Protein AF-A0A8H7XN33-F1 (afdb_monomer_lite)

Organism: Psilocybe cubensis (NCBI:txid181762)

Sequence (355 aa):
MPSESPHNQHESSIPEAKGVARLTVNIPSTYRGKNAGGETEPLWLTKEFKFYYLVALFAIPAMIWVPVSVSQPSHPNYPHYAPKLSAGWLYGRLVDNSDAQYRSFRDNIPILCKAAFGYLIIKNLAKQVLKTSINLIPLNSFLSLAMIIALHGSSSLKIILIMSINYLIAKKCRGSQLSPFLTWSFNGTVLFMNEIYRGYSFQSLSSSLSGLDSFSGIYPRWYVMFNLTMLRLVSFNMDYYWSFRQSRTDFKGPPEKQRVVVSHSDYDYSLLNYIAYVLYPPLYIAGPIMTFNDFVSQFILHFMYVVAIKDRKAWGGDSPAELAMISFWNLIIVWLKVRPRSFGKSRLKLKQFPA

InterPro domains:
  IPR004299 Membrane bound O-acyl transferase, MBOAT [PF03062] (215-299)
  IPR051085 Membrane-bound O-acyltransferase [PTHR13285] (45-299)

Radius of gyration: 27.61 Å; chains: 1; bounding box: 73×81×81 Å

Foldseek 3Di:
DDDDDDDPDPPDDDDDDDDPVVVDPPDVVPPPDPPPPDDDDDCCPPPVNVVVVVVCVPVVVCVVVVVVVCCDPPHPCNVVCVVQWDQDPPPRDTDRCNQPLCVLCVVCVVVLVVLVVVLVVVLVVCCVVVVDLDPCLLVLLVSLLVVLCQAFPLCSVVVVVLLVVLLCLLVVQQLPPCSLVCLCVSLVVLLVVCVVVLDDALCVVPVVRNVSNVTGHNHNSLSSLCVLLSLQSSLLSVLRNCQVVDDLPSDDDALLVSQQNDHDDVVCSDPSLSSSRSSVSVQRRPHDRGHSSNVVLCSLVVSLCLVVCVVVVVCPPPDPVRVVVSVVSVVVNCVSRPSDPDPPPPPPPDDDDDD

Secondary structure (DSSP, 8-state):
---------------PPPGGGGSS---GGG---TT--SPPPPGGGSHHHHHHHHHHHHHHHHHHHHHHHHTSTTSTTHHHHGGGEEE-SSTT-EEE---HHHHHHHHTHHHHHHHHHHHHHHHHHHHHHH-S---HHHHHHHHHHHHHHHHHGGGHHHHHHHHHHHHHHHHHHTT-THHHHHHHHHHHHHHHHHHHHTS--HHHH-GGGGGGGG---S---HHHHHHHHHHHHHHHHHHHHHHTT--TT---S-HHHHHHHS---TTTS-HHHHHHHHT-HHHHTTPPP--HHHHHHHHHHHH-THHHHHHTT--TT--HHHHHHHHHHHHHHHHHHHTTS----------PPP-

pLDDT: mean 76.77, std 19.29, range [30.5, 98.38]

Structure (mmCIF, N/CA/C/O backbone):
data_AF-A0A8H7XN33-F1
#
_entry.id   AF-A0A8H7XN33-F1
#
loop_
_atom_site.group_PDB
_atom_site.id
_atom_site.type_symbol
_atom_site.label_atom_id
_atom_site.label_alt_id
_atom_site.label_comp_id
_atom_site.label_asym_id
_atom_site.label_entity_id
_atom_site.label_seq_id
_atom_site.pdbx_PDB_ins_code
_atom_site.Cartn_x
_atom_site.Cartn_y
_atom_site.Cartn_z
_atom_site.occupancy
_atom_site.B_iso_or_equiv
_atom_site.auth_seq_id
_atom_site.auth_comp_id
_atom_site.auth_asym_id
_atom_site.auth_atom_id
_atom_site.pdbx_PDB_model_num
ATOM 1 N N . MET A 1 1 ? -46.773 -50.555 26.250 1.00 31.28 1 MET A N 1
ATOM 2 C CA . MET A 1 1 ? -45.885 -50.923 25.125 1.00 31.28 1 MET A CA 1
ATOM 3 C C . MET A 1 1 ? -46.754 -51.255 23.927 1.00 31.28 1 MET A C 1
ATOM 5 O O . MET A 1 1 ? -47.720 -51.974 24.151 1.00 31.28 1 MET A O 1
ATOM 9 N N . PRO A 1 2 ? -46.385 -50.888 22.691 1.00 42.81 2 PRO A N 1
ATOM 10 C CA . PRO A 1 2 ? -45.662 -49.707 22.182 1.00 42.81 2 PRO A CA 1
ATOM 11 C C . PRO A 1 2 ? -46.602 -48.949 21.182 1.00 42.81 2 PRO A C 1
ATOM 13 O O . PRO A 1 2 ? -47.764 -49.314 21.086 1.00 42.81 2 PRO A O 1
ATOM 16 N N . SER A 1 3 ? -46.307 -47.883 20.435 1.00 30.50 3 SER A N 1
ATOM 17 C CA . SER A 1 3 ? -45.089 -47.187 20.005 1.00 30.50 3 SER A CA 1
ATOM 18 C C . SER A 1 3 ? -45.467 -45.776 19.519 1.00 30.50 3 SER A C 1
ATOM 20 O O . SER A 1 3 ? -46.449 -45.606 18.798 1.00 30.50 3 SER A O 1
ATOM 22 N N . GLU A 1 4 ? -44.646 -44.790 19.867 1.00 34.97 4 GLU A N 1
ATOM 23 C CA . GLU A 1 4 ? -44.588 -43.456 19.259 1.00 34.97 4 GLU A CA 1
ATOM 24 C C . GLU A 1 4 ? -44.238 -43.520 17.756 1.00 34.97 4 GLU A C 1
ATOM 26 O O . GLU A 1 4 ? -43.444 -44.367 17.357 1.00 34.97 4 GLU A O 1
ATOM 31 N N . SER A 1 5 ? -44.714 -42.561 16.948 1.00 33.56 5 SER A N 1
ATOM 32 C CA . SER A 1 5 ? -43.812 -41.710 16.144 1.00 33.56 5 SER A CA 1
ATOM 33 C C . SER A 1 5 ? -44.536 -40.458 15.603 1.00 33.56 5 SER A C 1
ATOM 35 O O . SER A 1 5 ? -45.618 -40.578 15.026 1.00 33.56 5 SER A O 1
ATOM 37 N N . PRO A 1 6 ? -43.949 -39.257 15.758 1.00 43.34 6 PRO A N 1
ATOM 38 C CA . PRO A 1 6 ? -44.352 -38.046 15.053 1.00 43.34 6 PRO A CA 1
ATOM 39 C C . PRO A 1 6 ? -43.206 -37.542 14.160 1.00 43.34 6 PRO A C 1
ATOM 41 O O . PRO A 1 6 ? -42.207 -37.048 14.671 1.00 43.34 6 PRO A O 1
ATOM 44 N N . HIS A 1 7 ? -43.339 -37.595 12.833 1.00 32.19 7 HIS A N 1
ATOM 45 C CA . HIS A 1 7 ? -42.421 -36.881 11.934 1.00 32.19 7 HIS A CA 1
ATOM 46 C C . HIS A 1 7 ? -43.095 -36.501 10.609 1.00 32.19 7 HIS A C 1
ATOM 48 O O . HIS A 1 7 ? -42.955 -37.196 9.614 1.00 32.19 7 HIS A O 1
ATOM 54 N N . ASN A 1 8 ? -43.754 -35.339 10.577 1.00 34.22 8 ASN A N 1
ATOM 55 C CA . ASN A 1 8 ? -43.856 -34.554 9.345 1.00 34.22 8 ASN A CA 1
ATOM 56 C C . ASN A 1 8 ? -42.782 -33.467 9.411 1.00 34.22 8 ASN A C 1
ATOM 58 O O . ASN A 1 8 ? -42.938 -32.441 10.076 1.00 34.22 8 ASN A O 1
ATOM 62 N N . GLN A 1 9 ? -41.641 -33.748 8.785 1.00 32.78 9 GLN A N 1
ATOM 63 C CA . GLN A 1 9 ? -40.590 -32.767 8.554 1.00 32.78 9 GLN A CA 1
ATOM 64 C C . GLN A 1 9 ? -41.080 -31.796 7.474 1.00 32.78 9 GLN A C 1
ATOM 66 O O . GLN A 1 9 ? -41.393 -32.204 6.361 1.00 32.78 9 GLN A O 1
ATOM 71 N N . HIS A 1 10 ? -41.150 -30.505 7.804 1.00 34.22 10 HIS A N 1
ATOM 72 C CA . HIS A 1 10 ? -41.238 -29.448 6.803 1.00 34.22 10 HIS A CA 1
ATOM 73 C C . HIS A 1 10 ? -39.937 -29.458 5.995 1.00 34.22 10 HIS A C 1
ATOM 75 O O . HIS A 1 10 ? -38.894 -29.000 6.466 1.00 34.22 10 HIS A O 1
ATOM 81 N N . GLU A 1 11 ? -40.005 -30.007 4.789 1.00 34.34 11 GLU A N 1
ATOM 82 C CA . GLU A 1 11 ? -38.955 -29.930 3.784 1.00 34.34 11 GLU A CA 1
ATOM 83 C C . GLU A 1 11 ? -38.806 -28.455 3.376 1.00 34.34 11 GLU A C 1
ATOM 85 O O . GLU A 1 11 ? -39.662 -27.870 2.712 1.00 34.34 11 GLU A O 1
ATOM 90 N N . SER A 1 12 ? -37.768 -27.786 3.883 1.00 34.09 12 SER A N 1
ATOM 91 C CA . SER A 1 12 ? -37.503 -26.384 3.564 1.00 34.09 12 SER A CA 1
ATOM 92 C C . SER A 1 12 ? -36.923 -26.293 2.152 1.00 34.09 12 SER A C 1
ATOM 94 O O . SER A 1 12 ? -35.723 -26.499 1.960 1.00 34.09 12 SER A O 1
ATOM 96 N N . SER A 1 13 ? -37.773 -25.993 1.172 1.00 39.56 13 SER A N 1
ATOM 97 C CA . SER A 1 13 ? -37.375 -25.717 -0.209 1.00 39.56 13 SER A CA 1
ATOM 98 C C . SER A 1 13 ? -36.338 -24.589 -0.272 1.00 39.56 13 SER A C 1
ATOM 100 O O . SER A 1 13 ? -36.529 -23.522 0.319 1.00 39.56 13 SER A O 1
ATOM 102 N N . ILE A 1 14 ? -35.246 -24.825 -1.001 1.00 41.94 14 ILE A N 1
ATOM 103 C CA . ILE A 1 14 ? -34.187 -23.846 -1.275 1.00 41.94 14 ILE A CA 1
ATOM 104 C C . ILE A 1 14 ? -34.814 -22.632 -1.986 1.00 41.94 14 ILE A C 1
ATOM 106 O O . ILE A 1 14 ? -35.504 -22.823 -2.987 1.00 41.94 14 ILE A O 1
ATOM 110 N N . PRO A 1 15 ? -34.603 -21.388 -1.521 1.00 46.53 15 PRO A N 1
ATOM 111 C CA . PRO A 1 15 ? -35.085 -20.220 -2.246 1.00 46.53 15 PRO A CA 1
ATOM 112 C C . PRO A 1 15 ? -34.305 -20.066 -3.560 1.00 46.53 15 PRO A C 1
ATOM 114 O O . PRO A 1 15 ? -33.095 -19.838 -3.549 1.00 46.53 15 PRO A O 1
ATOM 117 N N . GLU A 1 16 ? -34.995 -20.192 -4.695 1.00 47.06 16 GLU A N 1
ATOM 118 C CA . GLU A 1 16 ? -34.415 -19.961 -6.020 1.00 47.06 16 GLU A CA 1
ATOM 119 C C . GLU A 1 16 ? -34.044 -18.482 -6.215 1.00 47.06 16 GLU A C 1
ATOM 121 O O . GLU A 1 16 ? -34.850 -17.573 -5.986 1.00 47.06 16 GLU A O 1
ATOM 126 N N . ALA A 1 17 ? -32.814 -18.229 -6.669 1.00 52.19 17 ALA A N 1
ATOM 127 C CA . ALA A 1 17 ? -32.353 -16.889 -7.010 1.00 52.19 17 ALA A CA 1
ATOM 128 C C . ALA A 1 17 ? -33.075 -16.365 -8.268 1.00 52.19 17 ALA A C 1
ATOM 130 O O . ALA A 1 17 ? -33.126 -17.039 -9.298 1.00 52.19 17 ALA A O 1
ATOM 131 N N . LYS A 1 18 ? -33.605 -15.136 -8.203 1.00 52.97 18 LYS A N 1
ATOM 132 C CA . LYS A 1 18 ? -34.290 -14.465 -9.324 1.00 52.97 18 LYS A CA 1
ATOM 133 C C . LYS A 1 18 ? -33.380 -13.435 -10.010 1.00 52.97 18 LYS A C 1
ATOM 135 O O . LYS A 1 18 ? -32.573 -12.776 -9.359 1.00 52.97 18 LYS A O 1
ATOM 140 N N . GLY A 1 19 ? -33.560 -13.244 -11.320 1.00 64.75 19 GLY A N 1
ATOM 141 C CA . GLY A 1 19 ? -32.913 -12.180 -12.105 1.00 64.75 19 GLY A CA 1
ATOM 142 C C . GLY A 1 19 ? -31.452 -12.454 -12.486 1.00 64.75 19 GLY A C 1
ATOM 143 O O . GLY A 1 19 ? -31.057 -13.602 -12.674 1.00 64.75 19 GLY A O 1
ATOM 144 N N . VAL A 1 20 ? -30.641 -11.393 -12.596 1.00 51.03 20 VAL A N 1
ATOM 145 C CA . VAL A 1 20 ? -29.214 -11.454 -12.998 1.00 51.03 20 VAL A CA 1
ATOM 146 C C . VAL A 1 20 ? -28.377 -12.313 -12.035 1.00 51.03 20 VAL A C 1
ATOM 148 O O . VAL A 1 20 ? -27.377 -12.897 -12.439 1.00 51.03 20 VAL A O 1
ATOM 151 N N . ALA A 1 21 ? -28.834 -12.494 -10.792 1.00 47.62 21 ALA A N 1
ATOM 152 C CA . ALA A 1 21 ? -28.239 -13.413 -9.818 1.00 47.62 21 ALA A CA 1
ATOM 153 C C . ALA A 1 21 ? -28.282 -14.897 -10.249 1.00 47.62 21 ALA A C 1
ATOM 155 O O . ALA A 1 21 ? -27.541 -15.711 -9.709 1.00 47.62 21 ALA A O 1
ATOM 156 N N . ARG A 1 22 ? -29.100 -15.266 -11.246 1.00 52.09 22 ARG A N 1
ATOM 157 C CA . ARG A 1 22 ? -29.074 -16.604 -11.864 1.00 52.09 22 ARG A CA 1
ATOM 158 C C . ARG A 1 22 ? -27.852 -16.817 -12.770 1.00 52.09 22 ARG A C 1
ATOM 160 O O . ARG A 1 22 ? -27.486 -17.957 -13.029 1.00 52.09 22 ARG A O 1
ATOM 167 N N . LEU A 1 23 ? -27.240 -15.735 -13.261 1.00 49.88 23 LEU A N 1
ATOM 168 C CA . LEU A 1 23 ? -26.076 -15.776 -14.158 1.00 49.88 23 LEU A CA 1
ATOM 169 C C . LEU A 1 23 ? -24.746 -15.856 -13.398 1.00 49.88 23 LEU A C 1
ATOM 171 O O . LEU A 1 23 ? -23.704 -16.098 -14.002 1.00 49.88 23 LEU A O 1
ATOM 175 N N . THR A 1 24 ? -24.764 -15.660 -12.079 1.00 52.12 24 THR A N 1
ATOM 176 C CA . THR A 1 24 ? -23.597 -15.905 -11.232 1.00 52.12 24 THR A CA 1
ATOM 177 C C . THR A 1 24 ? -23.499 -17.386 -10.885 1.00 52.12 24 THR A C 1
ATOM 179 O O . THR A 1 24 ? -24.517 -18.047 -10.688 1.00 52.12 24 THR A O 1
ATOM 182 N N . VAL A 1 25 ? -22.274 -17.910 -10.786 1.00 39.53 25 VAL A N 1
ATOM 183 C CA . VAL A 1 25 ? -22.011 -19.281 -10.326 1.00 39.53 25 VAL A CA 1
ATOM 184 C C . VAL A 1 25 ? -22.720 -19.490 -8.987 1.00 39.53 25 VAL A C 1
ATOM 186 O O . VAL A 1 25 ? -22.416 -18.801 -8.015 1.00 39.53 25 VAL A O 1
ATOM 189 N N . ASN A 1 26 ? -23.672 -20.425 -8.932 1.00 41.69 26 ASN A N 1
ATOM 190 C CA . ASN A 1 26 ? -24.273 -20.863 -7.676 1.00 41.69 26 ASN A CA 1
ATOM 191 C C . ASN A 1 26 ? -23.165 -21.484 -6.825 1.00 41.69 26 ASN A C 1
ATOM 193 O O . ASN A 1 26 ? -22.736 -22.601 -7.096 1.00 41.69 26 ASN A O 1
ATOM 197 N N . ILE A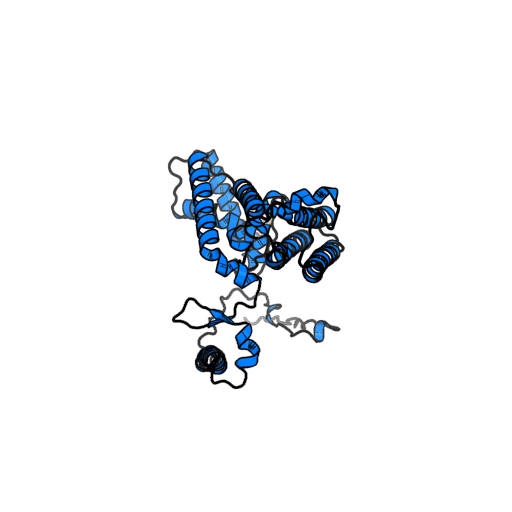 1 27 ? -22.678 -20.754 -5.823 1.00 43.25 27 ILE A N 1
ATOM 198 C CA . ILE A 1 27 ? -21.692 -21.265 -4.873 1.00 43.25 27 ILE A CA 1
ATOM 199 C C . ILE A 1 27 ? -22.479 -21.994 -3.773 1.00 43.25 27 ILE A C 1
ATOM 201 O O . ILE A 1 27 ? -23.109 -21.331 -2.947 1.00 43.25 27 ILE A O 1
ATOM 205 N N . PRO A 1 28 ? -22.457 -23.338 -3.690 1.00 38.38 28 PRO A N 1
ATOM 206 C CA . PRO A 1 28 ? -23.265 -24.081 -2.717 1.00 38.38 28 PRO A CA 1
ATOM 207 C C . PRO A 1 28 ? -22.806 -23.871 -1.263 1.00 38.38 28 PRO A C 1
ATOM 209 O O . PRO A 1 28 ? -23.440 -24.346 -0.324 1.00 38.38 28 PRO A O 1
ATOM 212 N N . SER A 1 29 ? -21.690 -23.168 -1.041 1.00 41.44 29 SER A N 1
ATOM 213 C CA . SER A 1 29 ? -21.061 -23.036 0.274 1.00 41.44 29 SER A CA 1
ATOM 214 C C . SER A 1 29 ? -21.808 -22.129 1.255 1.00 41.44 29 SER A C 1
ATOM 216 O O . SER A 1 29 ? -21.466 -22.121 2.437 1.00 41.44 29 SER A O 1
ATOM 218 N N . THR A 1 30 ? -22.793 -21.347 0.808 1.00 36.16 30 THR A N 1
ATOM 219 C CA . THR A 1 30 ? -23.496 -20.373 1.662 1.00 36.16 30 THR A CA 1
ATOM 220 C C . THR A 1 30 ? -24.630 -20.988 2.486 1.00 36.16 30 THR A C 1
ATOM 222 O O . THR A 1 30 ? -24.960 -20.452 3.542 1.00 36.16 30 THR A O 1
ATOM 225 N N . TYR A 1 31 ? -25.158 -22.153 2.097 1.00 40.06 31 TYR A N 1
ATOM 226 C CA . TYR A 1 31 ? -26.140 -22.908 2.885 1.00 40.06 31 TYR A CA 1
ATOM 227 C C . TYR A 1 31 ? -25.498 -24.120 3.565 1.00 40.06 31 TYR A C 1
ATOM 229 O O . TYR A 1 31 ? -25.833 -25.275 3.318 1.00 40.06 31 TYR A O 1
ATOM 237 N N . ARG A 1 32 ? -24.582 -23.863 4.504 1.00 42.34 32 ARG A N 1
ATOM 238 C CA . ARG A 1 32 ? -24.264 -24.870 5.523 1.00 42.34 32 ARG A CA 1
ATOM 239 C C . ARG A 1 32 ? -25.416 -24.915 6.521 1.00 42.34 32 ARG A C 1
ATOM 241 O O . ARG A 1 32 ? -25.526 -24.057 7.401 1.00 42.34 32 ARG A O 1
ATOM 248 N N . GLY A 1 33 ? -26.279 -25.918 6.358 1.00 37.44 33 GLY A N 1
ATOM 249 C CA . GLY A 1 33 ? -27.287 -26.299 7.343 1.00 37.44 33 GLY A CA 1
ATOM 250 C C . GLY A 1 33 ? -26.685 -26.428 8.747 1.00 37.44 33 GLY A C 1
ATOM 251 O O . GLY A 1 33 ? -25.473 -26.575 8.916 1.00 37.44 33 GLY A O 1
ATOM 252 N N . LYS A 1 34 ? -27.544 -26.351 9.768 1.00 42.06 34 LYS A N 1
ATOM 253 C CA . LYS A 1 34 ? -27.228 -26.250 11.210 1.00 42.06 34 LYS A CA 1
ATOM 254 C C . LYS A 1 34 ? -26.272 -27.315 11.803 1.00 42.06 34 LYS A C 1
ATOM 256 O O . LYS A 1 34 ? -25.958 -27.208 12.981 1.00 42.06 34 LYS A O 1
ATOM 261 N N . ASN A 1 35 ? -25.741 -28.252 11.015 1.00 38.66 35 ASN A N 1
ATOM 262 C CA . ASN A 1 35 ? -24.862 -29.344 11.451 1.00 38.66 35 ASN A CA 1
ATOM 263 C C . ASN A 1 35 ? -23.373 -29.169 11.082 1.00 38.66 35 ASN A C 1
ATOM 265 O O . ASN A 1 35 ? -22.596 -30.109 11.203 1.00 38.66 35 ASN A O 1
ATOM 269 N N . ALA A 1 36 ? -22.925 -27.984 10.655 1.00 43.94 36 ALA A N 1
ATOM 270 C CA . ALA A 1 36 ? -21.529 -27.747 10.256 1.00 43.94 36 ALA A CA 1
ATOM 271 C C . ALA A 1 36 ? -20.538 -27.572 11.433 1.00 43.94 36 ALA A C 1
ATOM 273 O O . ALA A 1 36 ? -19.759 -26.619 11.459 1.00 43.94 36 ALA A O 1
ATOM 274 N N . GLY A 1 37 ? -20.593 -28.474 12.414 1.00 40.19 37 GLY A N 1
ATOM 275 C CA . GLY A 1 37 ? -19.636 -28.568 13.522 1.00 40.19 37 GLY A CA 1
ATOM 276 C C . GLY A 1 37 ? -18.464 -29.524 13.270 1.00 40.19 37 GLY A C 1
ATOM 277 O O . GLY A 1 37 ? -17.638 -29.683 14.160 1.00 40.19 37 GLY A O 1
ATOM 278 N N . GLY A 1 38 ? -18.388 -30.162 12.098 1.00 45.88 38 GLY A N 1
ATOM 279 C CA . GLY A 1 38 ? -17.271 -31.029 11.717 1.00 45.88 38 GLY A CA 1
ATOM 280 C C . GLY A 1 38 ? -16.203 -30.266 10.937 1.00 45.88 38 GLY A C 1
ATOM 281 O O . GLY A 1 38 ? -16.518 -29.573 9.964 1.00 45.88 38 GLY A O 1
ATOM 282 N N . GLU A 1 39 ? -14.944 -30.391 11.355 1.00 51.03 39 GLU A N 1
ATOM 283 C CA . GLU A 1 39 ? -13.798 -30.094 10.494 1.00 51.03 39 GLU A CA 1
ATOM 284 C C . GLU A 1 39 ? -13.937 -30.944 9.225 1.00 51.03 39 GLU A C 1
ATOM 286 O O . GLU A 1 39 ? -14.120 -32.156 9.295 1.00 51.03 39 GLU A O 1
ATOM 291 N N . THR A 1 40 ? -13.955 -30.307 8.053 1.00 59.00 40 THR A N 1
ATOM 292 C CA . THR A 1 40 ? -14.004 -31.039 6.785 1.00 59.00 40 THR A CA 1
ATOM 293 C C . THR A 1 40 ? -12.715 -31.815 6.621 1.00 59.00 40 THR A C 1
ATOM 295 O O . THR A 1 40 ? -11.645 -31.205 6.668 1.00 59.00 40 THR A O 1
ATOM 298 N N . GLU A 1 41 ? -12.822 -33.124 6.396 1.00 69.38 41 GLU A N 1
ATOM 299 C CA . GLU A 1 41 ? -11.656 -33.940 6.092 1.00 69.38 41 GLU A CA 1
ATOM 300 C C . GLU A 1 41 ? -10.900 -33.357 4.890 1.00 69.38 41 GLU A C 1
ATOM 302 O O . GLU A 1 41 ? -11.515 -32.886 3.922 1.00 69.38 41 GLU A O 1
ATOM 307 N N . PRO A 1 42 ? -9.562 -33.331 4.951 1.00 69.06 42 PRO A N 1
ATOM 308 C CA . PRO A 1 42 ? -8.763 -32.793 3.872 1.00 69.06 42 PRO A CA 1
ATOM 309 C C . PRO A 1 42 ? -8.995 -33.567 2.568 1.00 69.06 42 PRO A C 1
ATOM 311 O O . PRO A 1 42 ? -8.822 -34.782 2.502 1.00 69.06 42 PRO A O 1
ATOM 314 N N . LEU A 1 43 ? -9.297 -32.843 1.488 1.00 81.31 43 LEU A N 1
ATOM 315 C CA . LEU A 1 43 ? -9.599 -33.436 0.180 1.00 81.31 43 LEU A CA 1
ATOM 316 C C . LEU A 1 43 ? -8.362 -33.971 -0.568 1.00 81.31 43 LEU A C 1
ATOM 318 O O . LEU A 1 43 ? -8.514 -34.497 -1.671 1.00 81.31 43 LEU A O 1
ATOM 322 N N . TRP A 1 44 ? -7.158 -33.878 0.016 1.00 83.88 44 TRP A N 1
ATOM 323 C CA . TRP A 1 44 ? -5.871 -34.218 -0.615 1.00 83.88 44 TRP A CA 1
ATOM 324 C C . TRP A 1 44 ? -5.825 -35.639 -1.202 1.00 83.88 44 TRP A C 1
ATOM 326 O O . TRP A 1 44 ? -5.122 -35.886 -2.179 1.00 83.88 44 TRP A O 1
ATOM 336 N N . LEU A 1 45 ? -6.571 -36.580 -0.612 1.00 86.19 45 LEU A N 1
ATOM 337 C CA . LEU A 1 45 ? -6.574 -37.994 -1.006 1.00 86.19 45 LEU A CA 1
ATOM 338 C C . LEU A 1 45 ? -7.703 -38.375 -1.972 1.00 86.19 45 LEU A C 1
ATOM 340 O O . LEU A 1 45 ? -7.742 -39.522 -2.434 1.00 86.19 45 LEU A O 1
ATOM 344 N N . THR A 1 46 ? -8.605 -37.448 -2.300 1.00 92.25 46 THR A N 1
ATOM 345 C CA . THR A 1 46 ? -9.694 -37.720 -3.245 1.00 92.25 46 THR A CA 1
ATOM 346 C C . THR A 1 46 ? -9.143 -37.967 -4.653 1.00 92.25 46 THR A C 1
ATOM 348 O O . THR A 1 46 ? -8.075 -37.473 -5.019 1.00 92.25 46 THR A O 1
ATOM 351 N N . LYS A 1 47 ? -9.862 -38.752 -5.468 1.00 92.62 47 LYS A N 1
ATOM 352 C CA . LYS A 1 47 ? -9.457 -39.030 -6.861 1.00 92.62 47 LYS A CA 1
ATOM 353 C C . LYS A 1 47 ? -9.347 -37.743 -7.685 1.00 92.62 47 LYS A C 1
ATOM 355 O O . LYS A 1 47 ? -8.422 -37.613 -8.478 1.00 92.62 47 LYS A O 1
ATOM 360 N N . GLU A 1 48 ? -10.250 -36.796 -7.441 1.00 90.81 48 GLU A N 1
ATOM 361 C CA . GLU A 1 48 ? -10.229 -35.462 -8.041 1.00 90.81 48 GLU A CA 1
ATOM 362 C C . GLU A 1 48 ? -8.933 -34.715 -7.695 1.00 90.81 48 GLU A C 1
ATOM 364 O O . GLU A 1 48 ? -8.219 -34.261 -8.585 1.00 90.81 48 GLU A O 1
ATOM 369 N N . PHE A 1 49 ? -8.554 -34.669 -6.415 1.00 87.69 49 PHE A N 1
ATOM 370 C CA . PHE A 1 49 ? -7.348 -33.951 -6.003 1.00 87.69 49 PHE A CA 1
ATOM 371 C C . PHE A 1 49 ? -6.055 -34.645 -6.465 1.00 87.69 49 PHE A C 1
ATOM 373 O O . PHE A 1 49 ? -5.093 -33.981 -6.846 1.00 87.69 49 PHE A O 1
ATOM 380 N N . LYS A 1 50 ? -6.043 -35.984 -6.528 1.00 91.38 50 LYS A N 1
ATOM 381 C CA . LYS A 1 50 ? -4.953 -36.751 -7.158 1.00 91.38 50 LYS A CA 1
ATOM 382 C C . LYS A 1 50 ? -4.805 -36.431 -8.646 1.00 91.38 50 LYS A C 1
ATOM 384 O O . LYS A 1 50 ? -3.679 -36.318 -9.125 1.00 91.38 50 LYS A O 1
ATOM 389 N N . PHE A 1 51 ? -5.912 -36.240 -9.364 1.00 93.31 51 PHE A N 1
ATOM 390 C CA . PHE A 1 51 ? -5.876 -35.766 -10.745 1.00 93.31 51 PHE A CA 1
ATOM 391 C C . PHE A 1 51 ? -5.301 -34.345 -10.835 1.00 93.31 51 PHE A C 1
ATOM 393 O O . PHE A 1 51 ? -4.440 -34.105 -11.676 1.00 93.31 51 PHE A O 1
ATOM 400 N N . TYR A 1 52 ? -5.664 -33.428 -9.930 1.00 89.75 52 TYR A N 1
ATOM 401 C CA . TYR A 1 52 ? -5.040 -32.098 -9.882 1.00 89.75 52 TYR A CA 1
ATOM 402 C C . TYR A 1 52 ? -3.537 -32.149 -9.607 1.00 89.75 52 TYR A C 1
ATOM 404 O O . TYR A 1 52 ? -2.795 -31.398 -10.233 1.00 89.75 52 TYR A O 1
ATOM 412 N N . TYR A 1 53 ? -3.062 -33.049 -8.742 1.00 90.00 53 TYR A N 1
ATOM 413 C CA . TYR A 1 53 ? -1.623 -33.258 -8.560 1.00 90.00 53 TYR A CA 1
ATOM 414 C C . TYR A 1 53 ? -0.942 -33.752 -9.833 1.00 90.00 53 TYR A C 1
ATOM 416 O O . TYR A 1 53 ? 0.139 -33.269 -10.158 1.00 90.00 53 TYR A O 1
ATOM 424 N N . LEU A 1 54 ? -1.571 -34.672 -10.568 1.00 93.88 54 LEU A N 1
ATOM 425 C CA . LEU A 1 54 ? -1.054 -35.141 -11.852 1.00 93.88 54 LEU A CA 1
ATOM 426 C C . LEU A 1 54 ? -0.991 -33.997 -12.871 1.00 93.88 54 LEU A C 1
ATOM 428 O O . LEU A 1 54 ? 0.034 -33.810 -13.517 1.00 93.88 54 LEU A O 1
ATOM 432 N N . VAL A 1 55 ? -2.050 -33.190 -12.976 1.00 93.69 55 VAL A N 1
ATOM 433 C CA . VAL A 1 55 ? -2.058 -31.996 -13.833 1.00 93.69 55 VAL A CA 1
ATOM 434 C C . VAL A 1 55 ? -0.951 -31.034 -13.410 1.00 93.69 55 VAL A C 1
ATOM 436 O O . VAL A 1 55 ? -0.174 -30.609 -14.256 1.00 93.69 55 VAL A O 1
ATOM 439 N N . ALA A 1 56 ? -0.823 -30.727 -12.118 1.00 88.44 56 ALA A N 1
ATOM 440 C CA . ALA A 1 56 ? 0.203 -29.829 -11.594 1.00 88.44 56 ALA A CA 1
ATOM 441 C C . ALA A 1 56 ? 1.628 -30.349 -11.849 1.00 88.44 56 ALA A C 1
ATOM 443 O O . ALA A 1 56 ? 2.507 -29.553 -12.177 1.00 88.44 56 ALA A O 1
ATOM 444 N N . LEU A 1 57 ? 1.847 -31.666 -11.761 1.00 93.19 57 LEU A N 1
ATOM 445 C CA . LEU A 1 57 ? 3.134 -32.312 -12.028 1.00 93.19 57 LEU A CA 1
ATOM 446 C C . LEU A 1 57 ? 3.643 -32.024 -13.444 1.00 93.19 57 LEU A C 1
ATOM 448 O O . LEU A 1 57 ? 4.845 -31.864 -13.620 1.00 93.19 57 LEU A O 1
ATOM 452 N N . PHE A 1 58 ? 2.756 -31.924 -14.436 1.00 93.62 58 PHE A N 1
ATOM 453 C CA . PHE A 1 58 ? 3.135 -31.581 -15.812 1.00 93.62 58 PHE A CA 1
ATOM 454 C C . PHE A 1 58 ? 3.010 -30.082 -16.101 1.00 93.62 58 PHE A C 1
ATOM 456 O O . PHE A 1 58 ? 3.875 -29.498 -16.755 1.00 93.62 58 PHE A O 1
ATOM 463 N N . ALA A 1 59 ? 1.961 -29.440 -15.585 1.00 87.19 59 ALA A N 1
ATOM 464 C CA . ALA A 1 59 ? 1.678 -28.033 -15.825 1.00 87.19 59 ALA A CA 1
ATOM 465 C C . ALA A 1 59 ? 2.736 -27.120 -15.199 1.00 87.19 59 ALA A C 1
ATOM 467 O O . ALA A 1 59 ? 3.178 -26.198 -15.870 1.00 87.19 59 ALA A O 1
ATOM 468 N N . ILE A 1 60 ? 3.190 -27.368 -13.964 1.00 86.06 60 ILE A N 1
ATOM 469 C CA . ILE A 1 60 ? 4.178 -26.500 -13.300 1.00 86.06 60 ILE A CA 1
ATOM 470 C C . ILE A 1 60 ? 5.524 -26.510 -14.047 1.00 86.06 60 ILE A C 1
ATOM 472 O O . ILE A 1 60 ? 6.012 -25.426 -14.377 1.00 86.06 60 ILE A O 1
ATOM 476 N N . PRO A 1 61 ? 6.121 -27.671 -14.396 1.00 92.06 61 PRO A N 1
ATOM 477 C CA . PRO A 1 61 ? 7.305 -27.687 -15.249 1.00 92.06 61 PRO A CA 1
ATOM 478 C C . PRO A 1 61 ? 7.068 -27.020 -16.602 1.00 92.06 61 PRO A C 1
ATOM 480 O O . PRO A 1 61 ? 7.919 -26.250 -17.036 1.00 92.06 61 PRO A O 1
ATOM 483 N N . ALA A 1 62 ? 5.913 -27.233 -17.245 1.00 85.56 62 ALA A N 1
ATOM 484 C CA . ALA A 1 62 ? 5.584 -26.579 -18.513 1.00 85.56 62 ALA A CA 1
ATOM 485 C C . ALA A 1 62 ? 5.457 -25.048 -18.378 1.00 85.56 62 ALA A C 1
ATOM 487 O O . ALA A 1 62 ? 5.962 -24.320 -19.230 1.00 85.56 62 ALA A O 1
ATOM 488 N N . MET A 1 63 ? 4.864 -24.546 -17.289 1.00 82.12 63 MET A N 1
ATOM 489 C CA . MET A 1 63 ? 4.746 -23.115 -16.975 1.00 82.12 63 MET A CA 1
ATOM 490 C C . MET A 1 63 ? 6.106 -22.440 -16.783 1.00 82.12 63 MET A C 1
ATOM 492 O O . MET A 1 63 ? 6.206 -21.231 -16.961 1.00 82.12 63 MET A O 1
ATOM 496 N N . ILE A 1 64 ? 7.151 -23.194 -16.437 1.00 85.00 64 ILE A N 1
ATOM 497 C CA . ILE A 1 64 ? 8.526 -22.689 -16.366 1.00 85.00 64 ILE A CA 1
ATOM 498 C C . ILE A 1 64 ? 9.221 -22.877 -17.717 1.00 85.00 64 ILE A C 1
ATOM 500 O O . ILE A 1 64 ? 9.804 -21.940 -18.263 1.00 85.00 64 ILE A O 1
ATOM 504 N N . TRP A 1 65 ? 9.153 -24.086 -18.270 1.00 89.56 65 TRP A N 1
ATOM 505 C CA . TRP A 1 65 ? 9.875 -24.476 -19.472 1.00 89.56 65 TRP A CA 1
ATOM 506 C C . TRP A 1 65 ? 9.419 -23.698 -20.704 1.00 89.56 65 TRP A C 1
ATOM 508 O O . TRP A 1 65 ? 10.268 -23.176 -21.419 1.00 89.56 65 TRP A O 1
ATOM 518 N N . VAL A 1 66 ? 8.111 -23.558 -20.941 1.00 88.12 66 VAL A N 1
ATOM 519 C CA . VAL A 1 66 ? 7.585 -22.874 -22.132 1.00 88.12 66 VAL A CA 1
ATOM 520 C C . VAL A 1 66 ? 8.029 -21.407 -22.175 1.00 88.12 66 VAL A C 1
ATOM 522 O O . VAL A 1 66 ? 8.669 -21.046 -23.164 1.00 88.12 66 VAL A O 1
ATOM 525 N N . PRO A 1 67 ? 7.822 -20.568 -21.135 1.00 87.00 67 PRO A N 1
ATOM 526 C CA . PRO A 1 67 ? 8.339 -19.199 -21.133 1.00 87.00 67 PRO A CA 1
ATOM 527 C C . PRO A 1 67 ? 9.857 -19.120 -21.313 1.00 87.00 67 PRO A C 1
ATOM 529 O O . PRO A 1 67 ? 10.344 -18.257 -22.042 1.00 87.00 67 PRO A O 1
ATOM 532 N N . VAL A 1 68 ? 10.626 -20.022 -20.690 1.00 86.31 68 VAL A N 1
ATOM 533 C CA . VAL A 1 68 ? 12.091 -20.050 -20.836 1.00 86.31 68 VAL A CA 1
ATOM 534 C C . VAL A 1 68 ? 12.505 -20.393 -22.266 1.00 86.31 68 VAL A C 1
ATOM 536 O O . VAL A 1 68 ? 13.438 -19.774 -22.777 1.00 86.31 68 VAL A O 1
ATOM 539 N N . SER A 1 69 ? 11.821 -21.343 -22.901 1.00 88.56 69 SER A N 1
ATOM 540 C CA . SER A 1 69 ? 12.086 -21.786 -24.271 1.00 88.56 69 SER A CA 1
ATOM 541 C C . SER A 1 69 ? 11.720 -20.718 -25.299 1.00 88.56 69 SER A C 1
ATOM 543 O O . SER A 1 69 ? 12.514 -20.446 -26.195 1.00 88.56 69 SER A O 1
ATOM 545 N N . VAL A 1 70 ? 10.566 -20.055 -25.151 1.00 89.19 70 VAL A N 1
ATOM 546 C CA . VAL A 1 70 ? 10.191 -18.960 -26.062 1.00 89.19 70 VAL A CA 1
ATOM 547 C C . VAL A 1 70 ? 11.051 -17.719 -25.854 1.00 89.19 70 VAL A C 1
ATOM 549 O O . VAL A 1 70 ? 11.242 -16.971 -26.797 1.00 89.19 70 VAL A O 1
ATOM 552 N N . SER A 1 71 ? 11.620 -17.520 -24.658 1.00 87.38 71 SER A N 1
ATOM 553 C CA . SER A 1 71 ? 12.508 -16.389 -24.343 1.00 87.38 71 SER A CA 1
ATOM 554 C C . SER A 1 71 ? 13.933 -16.528 -24.894 1.00 87.38 71 SER A C 1
ATOM 556 O O . SER A 1 71 ? 14.766 -15.671 -24.608 1.00 87.38 71 SER A O 1
ATOM 558 N N . GLN A 1 72 ? 14.246 -17.588 -25.642 1.00 89.12 72 GLN A N 1
ATOM 559 C CA . GLN A 1 72 ? 15.582 -17.785 -26.206 1.00 89.12 72 GLN A CA 1
ATOM 560 C C . GLN A 1 72 ? 15.829 -16.873 -27.417 1.00 89.12 72 GLN A C 1
ATOM 562 O O . GLN A 1 72 ? 14.912 -16.684 -28.216 1.00 89.12 72 GLN A O 1
ATOM 567 N N . PRO A 1 73 ? 17.066 -16.380 -27.627 1.00 90.38 73 PRO A N 1
ATOM 568 C CA . PRO A 1 73 ? 17.415 -15.583 -28.806 1.00 90.38 73 PRO A CA 1
ATOM 569 C C . PRO A 1 73 ? 17.143 -16.270 -30.151 1.00 90.38 73 PRO A C 1
ATOM 571 O O . PRO A 1 73 ? 16.957 -15.595 -31.157 1.00 90.38 73 PRO A O 1
ATOM 574 N N . SER A 1 74 ? 17.110 -17.605 -30.169 1.00 92.44 74 SER A N 1
ATOM 575 C CA . SER A 1 74 ? 16.787 -18.415 -31.347 1.00 92.44 74 SER A CA 1
ATOM 576 C C . SER A 1 74 ? 15.297 -18.434 -31.703 1.00 92.44 74 SER A C 1
ATOM 578 O O . SER A 1 74 ? 14.939 -18.897 -32.785 1.00 92.44 74 SER A O 1
ATOM 580 N N . HIS A 1 75 ? 14.413 -17.974 -30.813 1.00 93.19 75 HIS A N 1
ATOM 581 C CA . HIS A 1 75 ? 12.975 -18.015 -31.044 1.00 93.19 75 HIS A CA 1
ATOM 582 C C . HIS A 1 75 ? 12.548 -16.914 -32.038 1.00 93.19 75 HIS A C 1
ATOM 584 O O . HIS A 1 75 ? 12.945 -15.761 -31.857 1.00 93.19 75 HIS A O 1
ATOM 590 N N . PRO A 1 76 ? 11.679 -17.200 -33.032 1.00 94.62 76 PRO A N 1
ATOM 591 C CA . PRO A 1 76 ? 11.287 -16.224 -34.058 1.00 94.62 76 PRO A CA 1
ATOM 592 C C . PRO A 1 76 ? 10.729 -14.910 -33.501 1.00 94.62 76 PRO A C 1
ATOM 594 O O . PRO A 1 76 ? 10.967 -13.844 -34.058 1.00 94.62 76 PRO A O 1
ATOM 597 N N . ASN A 1 77 ? 10.025 -14.974 -32.365 1.00 93.00 77 ASN A N 1
ATOM 598 C CA . ASN A 1 77 ? 9.425 -13.792 -31.742 1.00 93.00 77 ASN A CA 1
ATOM 599 C C . ASN A 1 77 ? 10.396 -12.972 -30.875 1.00 93.00 77 ASN A C 1
ATOM 601 O O . ASN A 1 77 ? 10.027 -11.882 -30.438 1.00 93.00 77 ASN A O 1
ATOM 605 N N . TYR A 1 78 ? 11.610 -13.469 -30.609 1.00 91.69 78 TYR A N 1
ATOM 606 C CA . TYR A 1 78 ? 12.568 -12.821 -29.709 1.00 91.69 78 TYR A CA 1
ATOM 607 C C . TYR A 1 78 ? 12.888 -11.363 -30.072 1.00 91.69 78 TYR A C 1
ATOM 609 O O . TYR A 1 78 ? 12.827 -10.509 -29.179 1.00 91.69 78 TYR A O 1
ATOM 617 N N . PRO A 1 79 ? 13.132 -11.011 -31.351 1.00 94.00 79 PRO A N 1
ATOM 618 C CA . PRO A 1 79 ? 13.440 -9.635 -31.737 1.00 94.00 79 PRO A CA 1
ATOM 619 C C . PRO A 1 79 ? 12.349 -8.617 -31.371 1.00 94.00 79 PRO A C 1
ATOM 621 O O . PRO A 1 79 ? 12.658 -7.447 -31.161 1.00 94.00 79 PRO A O 1
ATOM 624 N N . HIS A 1 80 ? 11.085 -9.040 -31.244 1.00 92.31 80 HIS A N 1
ATOM 625 C CA . HIS A 1 80 ? 9.972 -8.131 -30.950 1.00 92.31 80 HIS A CA 1
ATOM 626 C C . HIS A 1 80 ? 9.956 -7.617 -29.507 1.00 92.31 80 HIS A C 1
ATOM 628 O O . HIS A 1 80 ? 9.473 -6.513 -29.257 1.00 92.31 80 HIS A O 1
ATOM 634 N N . TYR A 1 81 ? 10.470 -8.393 -28.550 1.00 89.38 81 TYR A N 1
ATOM 635 C CA . TYR A 1 81 ? 10.518 -7.991 -27.139 1.00 89.38 81 TYR A CA 1
ATOM 636 C C . TYR A 1 81 ? 11.939 -7.836 -26.597 1.00 89.38 81 TYR A C 1
ATOM 638 O O . TYR A 1 81 ? 12.094 -7.264 -25.520 1.00 89.38 81 TYR A O 1
ATOM 646 N N . ALA A 1 82 ? 12.971 -8.258 -27.336 1.00 91.00 82 ALA A N 1
ATOM 647 C CA . ALA A 1 82 ? 14.371 -8.066 -26.963 1.00 91.00 82 ALA A CA 1
ATOM 648 C C . ALA A 1 82 ? 14.712 -6.628 -26.509 1.00 91.00 82 ALA A C 1
ATOM 650 O O . ALA A 1 82 ? 15.395 -6.500 -25.494 1.00 91.00 82 ALA A O 1
ATOM 651 N N . PRO A 1 83 ? 14.192 -5.545 -27.134 1.00 91.88 83 PRO A N 1
ATOM 652 C CA . PRO A 1 83 ? 14.472 -4.175 -26.685 1.00 91.88 83 PRO A CA 1
ATOM 653 C C . PRO A 1 83 ? 13.925 -3.825 -25.292 1.00 91.88 83 PRO A C 1
ATOM 655 O O . PRO A 1 83 ? 14.353 -2.841 -24.695 1.00 91.88 83 PRO A O 1
ATOM 658 N N . LYS A 1 84 ? 12.957 -4.592 -24.772 1.00 88.12 84 LYS A N 1
ATOM 659 C CA . LYS A 1 84 ? 12.408 -4.410 -23.417 1.00 88.12 84 LYS A CA 1
ATOM 660 C C . LYS A 1 84 ? 13.211 -5.152 -22.346 1.00 88.12 84 LYS A C 1
ATOM 662 O O . LYS A 1 84 ? 12.968 -4.944 -21.156 1.00 88.12 84 LYS A O 1
ATOM 667 N N . LEU A 1 85 ? 14.136 -6.019 -22.755 1.00 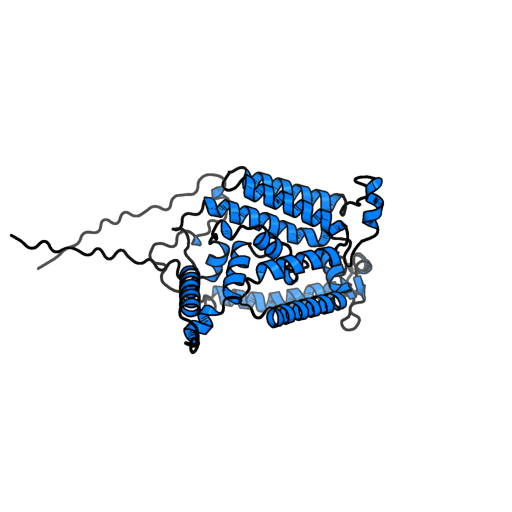89.19 85 LEU A N 1
ATOM 668 C CA . LEU A 1 85 ? 14.967 -6.790 -21.847 1.00 89.19 85 LEU A CA 1
ATOM 669 C C . LEU A 1 85 ? 16.192 -5.974 -21.427 1.00 89.19 85 LEU A C 1
ATOM 671 O O . LEU A 1 85 ? 16.793 -5.260 -22.226 1.00 89.19 85 LEU A O 1
ATOM 675 N N . SER A 1 86 ? 16.591 -6.108 -20.167 1.00 87.00 86 SER A N 1
ATOM 676 C CA . SER A 1 86 ? 17.805 -5.493 -19.629 1.00 87.00 86 SER A CA 1
ATOM 677 C C . SER A 1 86 ? 18.738 -6.544 -19.039 1.00 87.00 86 SER A C 1
ATOM 679 O O . SER A 1 86 ? 18.331 -7.677 -18.778 1.00 87.00 86 SER A O 1
ATOM 681 N N . ALA A 1 87 ? 19.994 -6.171 -18.790 1.00 87.81 87 ALA A N 1
ATOM 682 C CA . ALA A 1 87 ? 20.944 -7.051 -18.121 1.00 87.81 87 ALA A CA 1
ATOM 683 C C . ALA A 1 87 ? 20.397 -7.507 -16.754 1.00 87.81 87 ALA A C 1
ATOM 685 O O . ALA A 1 87 ? 19.939 -6.701 -15.938 1.00 87.81 87 ALA A O 1
ATOM 686 N N . GLY A 1 88 ? 20.387 -8.821 -16.533 1.00 82.25 88 GLY A N 1
ATOM 687 C CA . GLY A 1 88 ? 19.998 -9.431 -15.268 1.00 82.25 88 GLY A CA 1
ATOM 688 C C . GLY A 1 88 ? 21.191 -9.735 -14.375 1.00 82.25 88 GLY A C 1
ATOM 689 O O . GLY A 1 88 ? 22.343 -9.614 -14.773 1.00 82.25 88 GLY A O 1
ATOM 690 N N . TRP A 1 89 ? 20.898 -10.158 -13.147 1.00 76.19 89 TRP A N 1
ATOM 691 C CA . TRP A 1 89 ? 21.912 -10.544 -12.161 1.00 76.19 89 TRP A CA 1
ATOM 692 C C . TRP A 1 89 ? 22.225 -12.049 -12.179 1.00 76.19 89 TRP A C 1
ATOM 694 O O . TRP A 1 89 ? 23.196 -12.487 -11.571 1.00 76.19 89 TRP A O 1
ATOM 704 N N . LEU A 1 90 ? 21.407 -12.850 -12.868 1.00 76.06 90 LEU A N 1
ATOM 705 C CA . LEU A 1 90 ? 21.498 -14.306 -12.861 1.00 76.06 90 LEU A CA 1
ATOM 706 C C . LEU A 1 90 ? 22.236 -14.805 -14.110 1.00 76.06 90 LEU A C 1
ATOM 708 O O . LEU A 1 90 ? 21.643 -14.867 -15.184 1.00 76.06 90 LEU A O 1
ATOM 712 N N . TYR A 1 91 ? 23.516 -15.163 -13.966 1.00 83.75 91 TYR A N 1
ATOM 713 C CA . TYR A 1 91 ? 24.340 -15.834 -14.990 1.00 83.75 91 TYR A CA 1
ATOM 714 C C . TYR A 1 91 ? 24.251 -15.226 -16.406 1.00 83.75 91 TYR A C 1
ATOM 716 O O . TYR A 1 91 ? 24.140 -15.944 -17.395 1.00 83.75 91 TYR A O 1
ATOM 724 N N . GLY A 1 92 ? 24.245 -13.893 -16.515 1.00 80.19 92 GLY A N 1
ATOM 725 C CA . GLY A 1 92 ? 24.172 -13.190 -17.805 1.00 80.19 92 GLY A CA 1
ATOM 726 C C . GLY A 1 92 ? 22.806 -13.251 -18.504 1.00 80.19 92 GLY A C 1
ATOM 727 O O . GLY A 1 92 ? 22.655 -12.720 -19.603 1.00 80.19 92 GLY A O 1
ATOM 728 N N . ARG A 1 93 ? 21.789 -13.855 -17.878 1.00 82.75 93 ARG A N 1
ATOM 729 C CA . ARG A 1 93 ? 20.427 -13.906 -18.412 1.00 82.75 93 ARG A CA 1
ATOM 730 C C . ARG A 1 93 ? 19.797 -12.517 -18.389 1.00 82.75 93 ARG A C 1
ATOM 732 O O . ARG A 1 93 ? 19.782 -11.848 -17.354 1.00 82.75 93 ARG A O 1
ATOM 739 N N . LEU A 1 94 ? 19.224 -12.109 -19.519 1.00 87.25 94 LEU A N 1
ATOM 740 C CA . LEU A 1 94 ? 18.438 -10.884 -19.589 1.00 87.25 94 LEU A CA 1
ATOM 741 C C . LEU A 1 94 ? 17.122 -11.033 -18.818 1.00 87.25 94 LEU A C 1
ATOM 743 O O . LEU A 1 94 ? 16.552 -12.119 -18.702 1.00 87.25 94 LEU A O 1
ATOM 747 N N . VAL A 1 95 ? 16.641 -9.922 -18.284 1.00 85.44 95 VAL A N 1
ATOM 748 C CA . VAL A 1 95 ? 15.422 -9.842 -17.481 1.00 85.44 95 VAL A CA 1
ATOM 749 C C . VAL A 1 95 ? 14.434 -8.900 -18.144 1.00 85.44 95 VAL A C 1
ATOM 751 O O . VAL A 1 95 ? 14.828 -7.885 -18.715 1.00 85.44 95 VAL A O 1
ATOM 754 N N . ASP A 1 96 ? 13.147 -9.210 -18.028 1.00 84.69 96 ASP A N 1
ATOM 755 C CA . ASP A 1 96 ? 12.111 -8.235 -18.334 1.00 84.69 96 ASP A CA 1
ATOM 756 C C . ASP A 1 96 ? 12.101 -7.174 -17.230 1.00 84.69 96 ASP A C 1
ATOM 758 O O . ASP A 1 96 ? 11.905 -7.481 -16.052 1.00 84.69 96 ASP A O 1
ATOM 762 N N . ASN A 1 97 ? 12.371 -5.932 -17.618 1.00 80.75 97 ASN A N 1
ATOM 763 C CA . ASN A 1 97 ? 12.321 -4.783 -16.726 1.00 80.75 97 ASN A CA 1
ATOM 764 C C . ASN A 1 97 ? 11.273 -3.771 -17.199 1.00 80.75 97 ASN A C 1
ATOM 766 O O . ASN A 1 97 ? 11.347 -2.601 -16.850 1.00 80.75 97 ASN A O 1
ATOM 770 N N . SER A 1 98 ? 10.315 -4.175 -18.034 1.00 83.44 98 SER A N 1
ATOM 771 C CA . SER A 1 98 ? 9.339 -3.267 -18.638 1.00 83.44 98 SER A CA 1
ATOM 772 C C . SER A 1 98 ? 8.346 -2.679 -17.627 1.00 83.44 98 SER A C 1
ATOM 774 O O . SER A 1 98 ? 7.977 -1.512 -17.768 1.00 83.44 98 SER A O 1
ATOM 776 N N . ASP A 1 99 ? 8.011 -3.407 -16.562 1.00 83.12 99 ASP A N 1
ATOM 777 C CA . ASP A 1 99 ? 7.107 -2.948 -15.506 1.00 83.12 99 ASP A CA 1
ATOM 778 C C . ASP A 1 99 ? 7.736 -1.851 -14.626 1.00 83.12 99 ASP A C 1
ATOM 780 O O . ASP A 1 99 ? 8.815 -2.017 -14.054 1.00 83.12 99 ASP A O 1
ATOM 784 N N . ALA A 1 100 ? 7.064 -0.702 -14.504 1.00 80.19 100 ALA A N 1
ATOM 785 C CA . ALA A 1 100 ? 7.590 0.451 -13.774 1.00 80.19 100 ALA A CA 1
ATOM 786 C C . ALA A 1 100 ? 7.619 0.255 -12.247 1.00 80.19 100 ALA A C 1
ATOM 788 O O . ALA A 1 100 ? 8.495 0.827 -11.587 1.00 80.19 100 ALA A O 1
ATOM 789 N N . GLN A 1 101 ? 6.692 -0.525 -11.685 1.00 75.19 101 GLN A N 1
ATOM 790 C CA . GLN A 1 101 ? 6.612 -0.807 -10.254 1.00 75.19 101 GLN A CA 1
ATOM 791 C C . GLN A 1 101 ? 7.737 -1.758 -9.843 1.00 75.19 101 GLN A C 1
ATOM 793 O O . GLN A 1 101 ? 8.537 -1.421 -8.963 1.00 75.19 101 GLN A O 1
ATOM 798 N N . TYR A 1 102 ? 7.851 -2.900 -10.525 1.00 76.50 102 TYR A N 1
ATOM 799 C CA . TYR A 1 102 ? 8.891 -3.892 -10.254 1.00 76.50 102 TYR A CA 1
ATOM 800 C C . TYR A 1 102 ? 10.286 -3.351 -10.548 1.00 76.50 102 TYR A C 1
ATOM 802 O O . TYR A 1 102 ? 11.184 -3.562 -9.733 1.00 76.50 102 TYR A O 1
ATOM 810 N N . ARG A 1 103 ? 10.463 -2.593 -11.640 1.00 80.88 103 ARG A N 1
ATOM 811 C CA . ARG A 1 103 ? 11.726 -1.902 -11.941 1.00 80.88 103 ARG A CA 1
ATOM 812 C C . ARG A 1 103 ? 12.143 -0.984 -10.804 1.00 80.88 103 ARG A C 1
ATOM 814 O O . ARG A 1 103 ? 13.242 -1.107 -10.279 1.00 80.88 103 ARG A O 1
ATOM 821 N N . SER A 1 104 ? 11.234 -0.102 -10.380 1.00 76.56 104 SER A N 1
ATOM 822 C CA . SER A 1 104 ? 11.522 0.859 -9.312 1.00 76.56 104 SER A CA 1
ATOM 823 C C . SER A 1 104 ? 11.891 0.151 -8.009 1.00 76.56 104 SER A C 1
ATOM 825 O O . SER A 1 104 ? 12.873 0.534 -7.383 1.00 76.56 104 SER A O 1
ATOM 827 N N . PHE A 1 105 ? 11.153 -0.891 -7.616 1.00 76.81 105 PHE A N 1
ATOM 828 C CA . PHE A 1 105 ? 11.479 -1.689 -6.431 1.00 76.81 105 PHE A CA 1
ATOM 829 C C . PHE A 1 105 ? 12.854 -2.361 -6.553 1.00 76.81 105 PHE A C 1
ATOM 831 O O . PHE A 1 105 ? 13.694 -2.212 -5.665 1.00 76.81 105 PHE A O 1
ATOM 838 N N . ARG A 1 106 ? 13.091 -3.073 -7.660 1.00 79.62 106 ARG A N 1
ATOM 839 C CA . ARG A 1 106 ? 14.294 -3.878 -7.889 1.00 79.62 106 ARG A CA 1
ATOM 840 C C . ARG A 1 106 ? 15.564 -3.038 -7.919 1.00 79.62 106 ARG A C 1
ATOM 842 O O . ARG A 1 106 ? 16.527 -3.381 -7.235 1.00 79.62 106 ARG A O 1
ATOM 849 N N . ASP A 1 107 ? 15.554 -1.947 -8.678 1.00 79.44 107 ASP A N 1
ATOM 850 C CA . ASP A 1 107 ? 16.730 -1.090 -8.875 1.00 79.44 107 ASP A CA 1
ATOM 851 C C . ASP A 1 107 ? 17.178 -0.420 -7.563 1.00 79.44 107 ASP A C 1
ATOM 853 O O . ASP A 1 107 ? 18.324 -0.004 -7.416 1.00 79.44 107 ASP A O 1
ATOM 857 N N . ASN A 1 108 ? 16.288 -0.371 -6.571 1.00 80.81 108 ASN A N 1
ATOM 858 C CA . ASN A 1 108 ? 16.502 0.294 -5.295 1.00 80.81 108 ASN A CA 1
ATOM 859 C C . ASN A 1 108 ? 16.498 -0.667 -4.093 1.00 80.81 108 ASN A C 1
ATOM 861 O O . ASN A 1 108 ? 16.491 -0.200 -2.949 1.00 80.81 108 ASN A O 1
ATOM 865 N N . ILE A 1 109 ? 16.548 -1.990 -4.314 1.00 81.56 109 ILE A N 1
ATOM 866 C CA . ILE A 1 109 ? 16.615 -3.000 -3.239 1.00 81.56 109 ILE A CA 1
ATOM 867 C C . ILE A 1 109 ? 17.657 -2.636 -2.164 1.00 81.56 109 ILE A C 1
ATOM 869 O O . ILE A 1 109 ? 17.300 -2.656 -0.986 1.00 81.56 109 ILE A O 1
ATOM 873 N N . PRO A 1 110 ? 18.906 -2.232 -2.492 1.00 85.25 110 PRO A N 1
ATOM 874 C CA . PRO A 1 110 ? 19.893 -1.896 -1.465 1.00 85.25 110 PRO A CA 1
ATOM 875 C C . PRO A 1 110 ? 19.469 -0.731 -0.560 1.00 85.25 110 PRO A C 1
ATOM 877 O O . PRO A 1 110 ? 19.689 -0.774 0.651 1.00 85.25 110 PRO A O 1
ATOM 880 N N . ILE A 1 111 ? 18.849 0.307 -1.129 1.00 85.12 111 ILE A N 1
ATOM 881 C CA . ILE A 1 111 ? 18.372 1.479 -0.381 1.00 85.12 111 ILE A CA 1
ATOM 882 C C . ILE A 1 111 ? 17.164 1.093 0.475 1.00 85.12 111 ILE A C 1
ATOM 884 O O . ILE A 1 111 ? 17.109 1.455 1.650 1.00 85.12 111 ILE A O 1
ATOM 888 N N . LEU A 1 112 ? 16.235 0.304 -0.072 1.00 78.56 112 LEU A N 1
ATOM 889 C CA . LEU A 1 112 ? 15.080 -0.203 0.669 1.00 78.56 112 LEU A CA 1
ATOM 890 C C . LEU A 1 112 ? 15.490 -1.099 1.839 1.00 78.56 112 LEU A C 1
ATOM 892 O O . LEU A 1 112 ? 14.939 -0.953 2.927 1.00 78.56 112 LEU A O 1
ATOM 896 N N . CYS A 1 113 ? 16.485 -1.971 1.660 1.00 82.25 113 CYS A N 1
ATOM 897 C CA . CYS A 1 113 ? 17.025 -2.798 2.739 1.00 82.25 113 CYS A CA 1
ATOM 898 C C . CYS A 1 113 ? 17.631 -1.939 3.856 1.00 82.25 113 CYS A C 1
ATOM 900 O O . CYS A 1 113 ? 17.347 -2.176 5.030 1.00 82.25 113 CYS A O 1
ATOM 902 N N . LYS A 1 114 ? 18.410 -0.904 3.509 1.00 85.06 114 LYS A N 1
ATOM 903 C CA . LYS A 1 114 ? 18.955 0.052 4.490 1.00 85.06 114 LYS A CA 1
ATOM 904 C C . LYS A 1 114 ? 17.844 0.802 5.225 1.00 85.06 114 LYS A C 1
ATOM 906 O O . LYS A 1 114 ? 17.903 0.928 6.446 1.00 85.06 114 LYS A O 1
ATOM 911 N N . ALA A 1 115 ? 16.817 1.257 4.509 1.00 83.06 115 ALA A N 1
ATOM 912 C CA . ALA A 1 115 ? 15.671 1.946 5.096 1.00 83.06 115 ALA A CA 1
ATOM 913 C C . ALA A 1 115 ? 14.866 1.029 6.031 1.00 83.06 115 ALA A C 1
ATOM 915 O O . ALA A 1 115 ? 14.525 1.434 7.140 1.00 83.06 115 ALA A O 1
ATOM 916 N N . ALA A 1 116 ? 14.613 -0.220 5.629 1.00 82.06 116 ALA A N 1
ATOM 917 C CA . ALA A 1 116 ? 13.941 -1.218 6.457 1.00 82.06 116 ALA A CA 1
ATOM 918 C C . ALA A 1 116 ? 14.749 -1.535 7.724 1.00 82.06 116 ALA A C 1
ATOM 920 O O . ALA A 1 116 ? 14.192 -1.572 8.821 1.00 82.06 116 ALA A O 1
ATOM 921 N N . PHE A 1 117 ? 16.067 -1.698 7.595 1.00 85.62 117 PHE A N 1
ATOM 922 C CA . PHE A 1 117 ? 16.959 -1.913 8.732 1.00 85.62 117 PHE A CA 1
ATOM 923 C C . PHE A 1 117 ? 16.963 -0.711 9.689 1.00 85.62 117 PHE A C 1
ATOM 925 O O . PHE A 1 117 ? 16.776 -0.884 10.892 1.00 85.62 117 PHE A O 1
ATOM 932 N N . GLY A 1 118 ? 17.071 0.512 9.160 1.00 85.75 118 GLY A N 1
ATOM 933 C CA . GLY A 1 118 ? 16.970 1.746 9.942 1.00 85.75 118 GLY A CA 1
ATOM 934 C C . GLY A 1 118 ? 15.622 1.886 10.654 1.00 85.75 118 GLY A C 1
ATOM 935 O O . GLY A 1 118 ? 15.584 2.183 11.846 1.00 85.75 118 GLY A O 1
ATOM 936 N N . TYR A 1 119 ? 14.517 1.584 9.968 1.00 83.38 119 TYR A N 1
ATOM 937 C CA . TYR A 1 119 ? 13.177 1.554 10.558 1.00 83.38 119 TYR A CA 1
ATOM 938 C C . TYR A 1 119 ? 13.100 0.582 11.745 1.00 83.38 119 TYR A C 1
ATOM 940 O O . TYR A 1 119 ? 12.570 0.939 12.799 1.00 83.38 119 TYR A O 1
ATOM 948 N N . LEU A 1 120 ? 13.651 -0.630 11.608 1.00 84.88 120 LEU A N 1
ATOM 949 C CA . LEU A 1 120 ? 13.674 -1.622 12.686 1.00 84.88 120 LEU A CA 1
ATOM 950 C C . LEU A 1 120 ? 14.540 -1.172 13.866 1.00 84.88 120 LEU A C 1
ATOM 952 O O . LEU A 1 120 ? 14.111 -1.327 15.010 1.00 84.88 120 LEU A O 1
ATOM 956 N N . ILE A 1 121 ? 15.709 -0.578 13.609 1.00 88.00 121 ILE A N 1
ATOM 957 C CA . ILE A 1 121 ? 16.574 -0.012 14.654 1.00 88.00 121 ILE A CA 1
ATOM 958 C C . ILE A 1 121 ? 15.832 1.078 15.421 1.00 88.00 121 ILE A C 1
ATOM 960 O O . ILE A 1 121 ? 15.705 0.973 16.638 1.00 88.00 121 ILE A O 1
ATOM 964 N N . ILE A 1 122 ? 15.295 2.085 14.727 1.00 85.62 122 ILE A N 1
ATOM 965 C CA . ILE A 1 122 ? 14.588 3.206 15.359 1.00 85.62 122 ILE A CA 1
ATOM 966 C C . ILE A 1 122 ? 13.415 2.684 16.186 1.00 85.62 122 ILE A C 1
ATOM 968 O O . ILE A 1 122 ? 13.236 3.083 17.333 1.00 85.62 122 ILE A O 1
ATOM 972 N N . LYS A 1 123 ? 12.641 1.745 15.638 1.00 82.25 123 LYS A N 1
ATOM 973 C CA . LYS A 1 123 ? 11.508 1.139 16.338 1.00 82.25 123 LYS A CA 1
ATOM 974 C C . LYS A 1 123 ? 11.936 0.377 17.594 1.00 82.25 123 LYS A C 1
ATOM 976 O O . LYS A 1 123 ? 11.266 0.486 18.619 1.00 82.25 123 LYS A O 1
ATOM 981 N N . ASN A 1 124 ? 13.016 -0.397 17.528 1.00 83.62 124 ASN A N 1
ATOM 982 C CA . ASN A 1 124 ? 13.505 -1.176 18.665 1.00 83.62 124 ASN A CA 1
ATOM 983 C C . ASN A 1 124 ? 14.147 -0.286 19.736 1.00 83.62 124 ASN A C 1
ATOM 985 O O . ASN A 1 124 ? 13.870 -0.480 20.917 1.00 83.62 124 ASN A O 1
ATOM 989 N N . LEU A 1 125 ? 14.918 0.729 19.341 1.00 86.06 125 LEU A N 1
ATOM 990 C CA . LEU A 1 125 ? 15.468 1.728 20.260 1.00 86.06 125 LEU A CA 1
ATOM 991 C C . LEU A 1 125 ? 14.357 2.541 20.924 1.00 86.06 125 LEU A C 1
ATOM 993 O O . LEU A 1 125 ? 14.365 2.693 22.139 1.00 86.06 125 LEU A O 1
ATOM 997 N N . ALA A 1 126 ? 13.354 2.993 20.167 1.00 82.44 126 ALA A N 1
ATOM 998 C CA . ALA A 1 126 ? 12.202 3.696 20.724 1.00 82.44 126 ALA A CA 1
ATOM 999 C C . ALA A 1 126 ? 11.472 2.838 21.768 1.00 82.44 126 ALA A C 1
ATOM 1001 O O . ALA A 1 126 ? 11.136 3.336 22.837 1.00 82.44 126 ALA A O 1
ATOM 1002 N N . LYS A 1 127 ? 11.290 1.534 21.513 1.00 76.88 127 LYS A N 1
ATOM 1003 C CA . LYS A 1 127 ? 10.732 0.604 22.509 1.00 76.88 127 LYS A CA 1
ATOM 1004 C C . LYS A 1 127 ? 11.589 0.512 23.775 1.00 76.88 127 LYS A C 1
ATOM 1006 O O . LYS A 1 127 ? 11.039 0.511 24.871 1.00 76.88 127 LYS A O 1
ATOM 1011 N N . GLN A 1 128 ? 12.911 0.427 23.629 1.00 79.88 128 GLN A N 1
ATOM 1012 C CA . GLN A 1 128 ? 13.836 0.332 24.762 1.00 79.88 128 GLN A CA 1
ATOM 1013 C C . GLN A 1 128 ? 13.879 1.624 25.589 1.00 79.88 128 GLN A C 1
ATOM 1015 O O . GLN A 1 128 ? 13.803 1.564 26.812 1.00 79.88 128 GLN A O 1
ATOM 1020 N N . VAL A 1 129 ? 13.969 2.783 24.930 1.00 79.75 129 VAL A N 1
ATOM 1021 C CA . VAL A 1 129 ? 14.059 4.103 25.575 1.00 79.75 129 VAL A CA 1
ATOM 1022 C C . VAL A 1 129 ? 12.755 4.462 26.268 1.00 79.75 129 VAL A C 1
ATOM 1024 O O . VAL A 1 129 ? 12.769 4.914 27.410 1.00 79.75 129 VAL A O 1
ATOM 1027 N N . LEU A 1 130 ? 11.624 4.234 25.601 1.00 73.31 130 LEU A N 1
ATOM 1028 C CA . LEU A 1 130 ? 10.329 4.603 26.153 1.00 73.31 130 LEU A CA 1
ATOM 1029 C C . LEU A 1 130 ? 9.898 3.662 27.294 1.00 73.31 130 LEU A C 1
ATOM 1031 O O . LEU A 1 130 ? 8.989 4.024 28.035 1.00 73.31 130 LEU A O 1
ATOM 1035 N N . LYS A 1 131 ? 10.544 2.491 27.474 1.00 63.12 131 LYS A N 1
ATOM 1036 C CA . LYS A 1 131 ? 10.290 1.493 28.545 1.00 63.12 131 LYS A CA 1
ATOM 1037 C C . LYS A 1 131 ? 8.806 1.187 28.796 1.00 63.12 131 LYS A C 1
ATOM 1039 O O . LYS A 1 131 ? 8.418 0.808 29.895 1.00 63.12 131 LYS A O 1
ATOM 1044 N N . THR A 1 132 ? 7.955 1.370 27.797 1.00 52.47 132 THR A N 1
ATOM 1045 C CA . THR A 1 132 ? 6.504 1.350 27.976 1.00 52.47 132 THR A CA 1
ATOM 1046 C C . THR A 1 132 ? 5.865 0.333 27.052 1.00 52.47 132 THR A C 1
ATOM 1048 O O . THR A 1 132 ? 6.279 0.126 25.909 1.00 52.47 132 THR A O 1
ATOM 1051 N N . SER A 1 133 ? 4.783 -0.257 27.548 1.00 54.38 133 SER A N 1
ATOM 1052 C CA . SER A 1 133 ? 3.766 -1.012 26.815 1.00 54.38 133 SER A CA 1
ATOM 1053 C C . SER A 1 133 ? 2.957 -0.106 25.867 1.00 54.38 133 SER A C 1
ATOM 1055 O O . SER A 1 133 ? 1.733 -0.195 25.797 1.00 54.38 133 SER A O 1
ATOM 1057 N N . ILE A 1 134 ? 3.613 0.821 25.157 1.00 55.44 134 ILE A N 1
ATOM 1058 C CA . ILE A 1 134 ? 2.923 1.796 24.308 1.00 55.44 134 ILE A CA 1
ATOM 1059 C C . ILE A 1 134 ? 2.181 1.048 23.204 1.00 55.44 134 ILE A C 1
ATOM 1061 O O . ILE A 1 134 ? 2.755 0.200 22.512 1.00 55.44 134 ILE A O 1
ATOM 1065 N N . ASN A 1 135 ? 0.929 1.446 22.974 1.00 65.06 135 ASN A N 1
ATOM 1066 C CA . ASN A 1 135 ? 0.261 1.260 21.693 1.00 65.06 135 ASN A CA 1
ATOM 1067 C C . ASN A 1 135 ? 1.240 1.642 20.576 1.00 65.06 135 ASN A C 1
ATOM 1069 O O . ASN A 1 135 ? 1.558 2.808 20.403 1.00 65.06 135 ASN A O 1
ATOM 1073 N N . LEU A 1 136 ? 1.745 0.683 19.802 1.00 78.00 136 LEU A N 1
ATOM 1074 C CA . LEU A 1 136 ? 2.777 0.945 18.785 1.00 78.00 136 LEU A CA 1
ATOM 1075 C C . LEU A 1 136 ? 2.266 1.776 17.596 1.00 78.00 136 LEU A C 1
ATOM 1077 O O . LEU A 1 136 ? 3.033 2.119 16.698 1.00 78.00 136 LEU A O 1
ATOM 1081 N N . ILE A 1 137 ? 0.972 2.085 17.570 1.00 83.25 137 ILE A N 1
ATOM 1082 C CA . ILE A 1 137 ? 0.300 2.754 16.462 1.00 83.25 137 ILE A CA 1
ATOM 1083 C C . ILE A 1 137 ? 0.754 4.204 16.267 1.00 83.25 137 ILE A C 1
ATOM 1085 O O . ILE A 1 137 ? 1.071 4.525 15.123 1.00 83.25 137 ILE A O 1
ATOM 1089 N N . PRO A 1 138 ? 0.856 5.084 17.283 1.00 86.38 138 PRO A N 1
ATOM 1090 C CA . PRO A 1 138 ? 1.337 6.448 17.078 1.00 86.38 138 PRO A CA 1
ATOM 1091 C C . PRO A 1 138 ? 2.780 6.466 16.564 1.00 86.38 138 PRO A C 1
ATOM 1093 O O . PRO A 1 138 ? 3.069 7.159 15.593 1.00 86.38 138 PRO A O 1
ATOM 1096 N N . LEU A 1 139 ? 3.658 5.622 17.126 1.00 84.44 139 LEU A N 1
ATOM 1097 C CA . LEU A 1 139 ? 5.034 5.467 16.646 1.00 84.44 139 LEU A CA 1
ATOM 1098 C C . LEU A 1 139 ? 5.067 4.986 15.191 1.00 84.44 139 LEU A C 1
ATOM 1100 O O . LEU A 1 139 ? 5.766 5.564 14.364 1.00 84.44 139 LEU A O 1
ATOM 1104 N N . ASN A 1 140 ? 4.296 3.950 14.851 1.00 84.75 140 ASN A N 1
ATOM 1105 C CA . ASN A 1 140 ? 4.236 3.463 13.475 1.00 84.75 140 ASN A CA 1
ATOM 1106 C C . ASN A 1 140 ? 3.650 4.512 12.530 1.00 84.75 140 ASN A C 1
ATOM 1108 O O . ASN A 1 140 ? 4.158 4.646 11.426 1.00 84.75 140 ASN A O 1
ATOM 1112 N N . SER A 1 141 ? 2.628 5.263 12.944 1.00 89.75 141 SER A N 1
ATOM 1113 C CA . SER A 1 141 ? 2.023 6.331 12.138 1.00 89.75 141 SER A CA 1
ATOM 1114 C C . SER A 1 141 ? 3.041 7.425 11.841 1.00 89.75 141 SER A C 1
ATOM 1116 O O . SER A 1 141 ? 3.203 7.815 10.688 1.00 89.75 141 SER A O 1
ATOM 1118 N N . PHE A 1 142 ? 3.787 7.856 12.862 1.00 89.88 142 PHE A N 1
ATOM 1119 C CA . PHE A 1 142 ? 4.865 8.829 12.721 1.00 89.88 142 PHE A CA 1
ATOM 1120 C C . PHE A 1 142 ? 5.957 8.331 11.768 1.00 89.88 142 PHE A C 1
ATOM 1122 O O . PHE A 1 142 ? 6.292 9.014 10.803 1.00 89.88 142 PHE A O 1
ATOM 1129 N N . LEU A 1 143 ? 6.463 7.112 11.981 1.00 88.06 143 LEU A N 1
ATOM 1130 C CA . LEU A 1 143 ? 7.487 6.523 11.113 1.00 88.06 143 LEU A CA 1
ATOM 1131 C C . LEU A 1 143 ? 6.984 6.314 9.677 1.00 88.06 143 LEU A C 1
ATOM 1133 O O . LEU A 1 143 ? 7.758 6.463 8.737 1.00 88.06 143 LEU A O 1
ATOM 1137 N N . SER A 1 144 ? 5.699 6.004 9.496 1.00 90.81 144 SER A N 1
ATOM 1138 C CA . SER A 1 144 ? 5.081 5.852 8.172 1.00 90.81 144 SER A CA 1
ATOM 1139 C C . SER A 1 144 ? 4.997 7.189 7.434 1.00 90.81 144 SER A C 1
ATOM 1141 O O . SER A 1 144 ? 5.329 7.258 6.254 1.00 90.81 144 SER A O 1
ATOM 1143 N N . LEU A 1 145 ? 4.617 8.269 8.127 1.00 93.31 145 LEU A N 1
ATOM 1144 C CA . LEU A 1 145 ? 4.608 9.622 7.563 1.00 93.31 145 LEU A CA 1
ATOM 1145 C C . LEU A 1 145 ? 6.022 10.094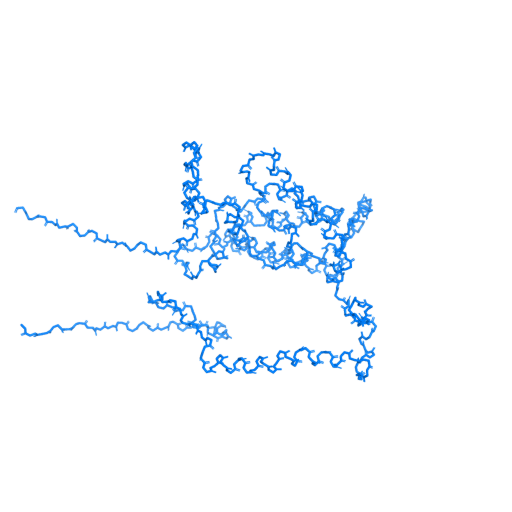 7.208 1.00 93.31 145 LEU A C 1
ATOM 1147 O O . LEU A 1 145 ? 6.245 10.568 6.096 1.00 93.31 145 LEU A O 1
ATOM 1151 N N . ALA A 1 146 ? 6.983 9.906 8.116 1.00 91.62 146 ALA A N 1
ATOM 1152 C CA . ALA A 1 146 ? 8.385 10.238 7.870 1.00 91.62 146 ALA A CA 1
ATOM 1153 C C . ALA A 1 146 ? 8.941 9.467 6.662 1.00 91.62 146 ALA A C 1
ATOM 1155 O O . ALA A 1 146 ? 9.593 10.052 5.796 1.00 91.62 146 ALA A O 1
ATOM 1156 N N . MET A 1 147 ? 8.626 8.172 6.558 1.00 89.00 147 MET A N 1
ATOM 1157 C CA . MET A 1 147 ? 8.993 7.357 5.403 1.00 89.00 147 MET A CA 1
ATOM 1158 C C . MET A 1 147 ? 8.385 7.913 4.113 1.00 89.00 147 MET A C 1
ATOM 1160 O O . MET A 1 147 ? 9.096 8.036 3.123 1.00 89.00 147 MET A O 1
ATOM 1164 N N . ILE A 1 148 ? 7.099 8.263 4.095 1.00 92.44 148 ILE A N 1
ATOM 1165 C CA . ILE A 1 148 ? 6.452 8.789 2.887 1.00 92.44 148 ILE A CA 1
ATOM 1166 C C . ILE A 1 148 ? 7.064 10.102 2.412 1.00 92.44 148 ILE A C 1
ATOM 1168 O O . ILE A 1 148 ? 7.230 10.285 1.207 1.00 92.44 148 ILE A O 1
ATOM 1172 N N . ILE A 1 149 ? 7.451 10.983 3.333 1.00 93.19 149 ILE A N 1
ATOM 1173 C CA . ILE A 1 149 ? 8.178 12.211 2.996 1.00 93.19 149 ILE A CA 1
ATOM 1174 C C . ILE A 1 149 ? 9.556 11.868 2.417 1.00 93.19 149 ILE A C 1
ATOM 1176 O O . ILE A 1 149 ? 9.936 12.413 1.385 1.00 93.19 149 ILE A O 1
ATOM 1180 N N . ALA A 1 150 ? 10.289 10.926 3.017 1.00 90.25 150 ALA A N 1
ATOM 1181 C CA . ALA A 1 150 ? 11.592 10.501 2.500 1.00 90.25 150 ALA A CA 1
ATOM 1182 C C . ALA A 1 150 ? 11.491 9.845 1.108 1.00 90.25 150 ALA A C 1
ATOM 1184 O O . ALA A 1 150 ? 12.320 10.094 0.230 1.00 90.25 150 ALA A O 1
ATOM 1185 N N . LEU A 1 151 ? 10.464 9.021 0.885 1.00 88.88 151 LEU A N 1
ATOM 1186 C CA . LEU A 1 151 ? 10.247 8.340 -0.387 1.00 88.88 151 LEU A CA 1
ATOM 1187 C C . LEU A 1 151 ? 9.770 9.304 -1.472 1.00 88.88 151 LEU A C 1
ATOM 1189 O O . LEU A 1 151 ? 10.280 9.233 -2.576 1.00 88.88 151 LEU A O 1
ATOM 1193 N N . HIS A 1 152 ? 8.829 10.203 -1.202 1.00 91.56 152 HIS A N 1
ATOM 1194 C CA . HIS A 1 152 ? 8.149 10.964 -2.263 1.00 91.56 152 HIS A CA 1
ATOM 1195 C C . HIS A 1 152 ? 8.406 12.470 -2.234 1.00 91.56 152 HIS A C 1
ATOM 1197 O O . HIS A 1 152 ? 7.823 13.208 -3.031 1.00 91.56 152 HIS A O 1
ATOM 1203 N N . GLY A 1 153 ? 9.236 12.940 -1.306 1.00 93.88 153 GLY A N 1
ATOM 1204 C CA . GLY A 1 153 ? 9.562 14.348 -1.163 1.00 93.88 153 GLY A CA 1
ATOM 1205 C C . GLY A 1 153 ? 8.314 15.204 -0.953 1.00 93.88 153 GLY A C 1
ATOM 1206 O O . GLY A 1 153 ? 7.432 14.859 -0.164 1.00 93.88 153 GLY A O 1
ATOM 1207 N N . SER A 1 154 ? 8.193 16.291 -1.708 1.00 94.38 154 SER A N 1
ATOM 1208 C CA . SER A 1 154 ? 7.029 17.183 -1.703 1.00 94.38 154 SER A CA 1
ATOM 1209 C C . SER A 1 154 ? 5.746 16.510 -2.195 1.00 94.38 154 SER A C 1
ATOM 1211 O O . SER A 1 154 ? 4.652 16.873 -1.761 1.00 94.38 154 SER A O 1
ATOM 1213 N N . SER A 1 155 ? 5.842 15.481 -3.045 1.00 93.94 155 SER A N 1
ATOM 1214 C CA . SER A 1 155 ? 4.663 14.750 -3.529 1.00 93.94 155 SER A CA 1
ATOM 1215 C C . SER A 1 155 ? 3.965 13.948 -2.428 1.00 93.94 155 SER A C 1
ATOM 1217 O O . SER A 1 155 ? 2.800 13.583 -2.592 1.00 93.94 155 SER A O 1
ATOM 1219 N N . SER A 1 156 ? 4.607 13.757 -1.269 1.00 94.38 156 SER A N 1
ATOM 1220 C CA . SER A 1 156 ? 3.940 13.263 -0.058 1.00 94.38 156 SER A CA 1
ATOM 1221 C C . SER A 1 156 ? 2.708 14.091 0.327 1.00 94.38 156 SER A C 1
ATOM 1223 O O . SER A 1 156 ? 1.716 13.519 0.776 1.00 94.38 156 SER A O 1
ATOM 1225 N N . LEU A 1 157 ? 2.710 15.406 0.075 1.00 94.62 157 LEU A N 1
ATOM 1226 C CA . LEU A 1 157 ? 1.564 16.283 0.336 1.00 94.62 157 LEU A CA 1
ATOM 1227 C C . LEU A 1 157 ? 0.332 15.873 -0.481 1.00 94.62 157 LEU A C 1
ATOM 1229 O O . LEU A 1 157 ? -0.783 15.897 0.035 1.00 94.62 157 LEU A O 1
ATOM 1233 N N . LYS A 1 158 ? 0.529 15.434 -1.731 1.00 94.38 158 LYS A N 1
ATOM 1234 C CA . LYS A 1 158 ? -0.547 14.940 -2.607 1.00 94.38 158 LYS A CA 1
ATOM 1235 C C . LYS A 1 158 ? -1.129 13.640 -2.051 1.00 94.38 158 LYS A C 1
ATOM 1237 O O . LYS A 1 158 ? -2.345 13.518 -1.937 1.00 94.38 158 LYS A O 1
ATOM 1242 N N . ILE A 1 159 ? -0.268 12.705 -1.634 1.00 94.81 159 ILE A N 1
ATOM 1243 C CA . ILE A 1 159 ? -0.685 11.441 -1.005 1.00 94.81 159 ILE A CA 1
ATOM 1244 C C . ILE A 1 159 ? -1.496 11.720 0.265 1.00 94.81 159 ILE A C 1
ATOM 1246 O O . ILE A 1 159 ? -2.600 11.201 0.415 1.00 94.81 159 ILE A O 1
ATOM 1250 N N . ILE A 1 160 ? -0.978 12.571 1.155 1.00 95.75 160 ILE A N 1
ATOM 1251 C CA . ILE A 1 160 ? -1.637 12.932 2.416 1.00 95.75 160 ILE A CA 1
ATOM 1252 C C . ILE A 1 160 ? -2.982 13.613 2.148 1.00 95.75 160 ILE A C 1
ATOM 1254 O O . ILE A 1 160 ? -3.963 13.296 2.822 1.00 95.75 160 ILE A O 1
ATOM 1258 N N . LEU A 1 161 ? -3.067 14.497 1.150 1.00 96.06 161 LEU A N 1
ATOM 1259 C CA . LEU A 1 161 ? -4.317 15.146 0.757 1.00 96.06 161 LEU A CA 1
ATOM 1260 C C . LEU A 1 161 ? -5.356 14.124 0.278 1.00 96.06 161 LEU A C 1
ATOM 1262 O O . LEU A 1 161 ? -6.477 14.114 0.787 1.00 96.06 161 LEU A O 1
ATOM 1266 N N . ILE A 1 162 ? -4.982 13.230 -0.642 1.00 96.94 162 ILE A N 1
ATOM 1267 C CA . ILE A 1 162 ? -5.880 12.186 -1.156 1.00 96.94 162 ILE A CA 1
ATOM 1268 C C . ILE A 1 162 ? -6.353 11.279 -0.015 1.00 96.94 162 ILE A C 1
ATOM 1270 O O . ILE A 1 162 ? -7.549 11.017 0.124 1.00 96.94 162 ILE A O 1
ATOM 1274 N N . MET A 1 163 ? -5.427 10.842 0.840 1.00 97.12 163 MET A N 1
ATOM 1275 C CA . MET A 1 163 ? -5.740 10.045 2.024 1.00 97.12 163 MET A CA 1
ATOM 1276 C C . MET A 1 163 ? -6.708 10.762 2.965 1.00 97.12 163 MET A C 1
ATOM 1278 O O . MET A 1 163 ? -7.617 10.122 3.495 1.00 97.12 163 MET A O 1
ATOM 1282 N N . SER A 1 164 ? -6.516 12.064 3.178 1.00 97.81 164 SER A N 1
ATOM 1283 C CA . SER A 1 164 ? -7.351 12.877 4.065 1.00 97.81 164 SER A CA 1
ATOM 1284 C C . SER A 1 164 ? -8.765 13.016 3.515 1.00 97.81 164 SER A C 1
ATOM 1286 O O . SER A 1 164 ? -9.723 12.783 4.248 1.00 97.81 164 SER A O 1
ATOM 1288 N N . ILE A 1 165 ? -8.913 13.312 2.220 1.00 98.31 165 ILE A N 1
ATOM 1289 C CA . ILE A 1 165 ? -10.225 13.375 1.564 1.00 98.31 165 ILE A CA 1
ATOM 1290 C C . ILE A 1 165 ? -10.928 12.017 1.663 1.00 98.31 165 ILE A C 1
ATOM 1292 O O . ILE A 1 165 ? -12.080 11.959 2.089 1.00 98.31 165 ILE A O 1
ATOM 1296 N N . ASN A 1 166 ? -10.229 10.918 1.366 1.00 98.38 166 ASN A N 1
ATOM 1297 C CA . ASN A 1 166 ? -10.800 9.576 1.478 1.00 98.38 166 ASN A CA 1
ATOM 1298 C C . ASN A 1 166 ? -11.275 9.251 2.908 1.00 98.38 166 ASN A C 1
ATOM 1300 O O . ASN A 1 166 ? -12.382 8.741 3.093 1.00 98.38 166 ASN A O 1
ATOM 1304 N N . TYR A 1 167 ? -10.473 9.594 3.921 1.00 98.19 167 TYR A N 1
ATOM 1305 C CA . TYR A 1 167 ? -10.837 9.416 5.329 1.00 98.19 167 TYR A CA 1
ATOM 1306 C C . TYR A 1 167 ? -12.062 10.253 5.716 1.00 98.19 167 TYR A C 1
ATOM 1308 O O . TYR A 1 167 ? -12.953 9.777 6.424 1.00 98.19 167 TYR A O 1
ATOM 1316 N N . LEU A 1 168 ? -12.142 11.493 5.225 1.00 98.25 168 LEU A N 1
ATOM 1317 C CA . LEU A 1 168 ? -13.293 12.363 5.448 1.00 98.25 168 LEU A CA 1
ATOM 1318 C C . LEU A 1 168 ? -14.564 11.801 4.805 1.00 98.25 168 LEU A C 1
ATOM 1320 O O . LEU A 1 168 ? -15.602 11.821 5.466 1.00 98.25 168 LEU A O 1
ATOM 1324 N N . ILE A 1 169 ? -14.491 11.244 3.589 1.00 98.19 169 ILE A N 1
ATOM 1325 C CA . ILE A 1 169 ? -15.622 10.537 2.959 1.00 98.19 169 ILE A CA 1
ATOM 1326 C C . ILE A 1 169 ? -16.124 9.435 3.900 1.00 98.19 169 ILE A C 1
ATOM 1328 O O . ILE A 1 169 ? -17.310 9.406 4.234 1.00 98.19 169 ILE A O 1
ATOM 1332 N N . ALA A 1 170 ? -15.224 8.588 4.410 1.00 97.06 170 ALA A N 1
ATOM 1333 C CA . ALA A 1 170 ? -15.586 7.512 5.330 1.00 97.06 170 ALA A CA 1
ATOM 1334 C C . ALA A 1 170 ? -16.289 8.044 6.586 1.00 97.06 170 ALA A C 1
ATOM 1336 O O . ALA A 1 170 ? -17.413 7.642 6.902 1.00 97.06 170 ALA A O 1
ATOM 1337 N N . LYS A 1 171 ? -15.647 8.974 7.307 1.00 96.94 171 LYS A N 1
ATOM 1338 C CA . LYS A 1 171 ? -16.142 9.448 8.608 1.00 96.94 171 LYS A CA 1
ATOM 1339 C C . LYS A 1 171 ? -17.394 10.316 8.494 1.00 96.94 171 LYS A C 1
ATOM 1341 O O . LYS A 1 171 ? -18.209 10.278 9.415 1.00 96.94 171 LYS A O 1
ATOM 1346 N N . LYS A 1 172 ? -17.583 11.056 7.395 1.00 97.25 172 LYS A N 1
ATOM 1347 C CA . LYS A 1 172 ? -18.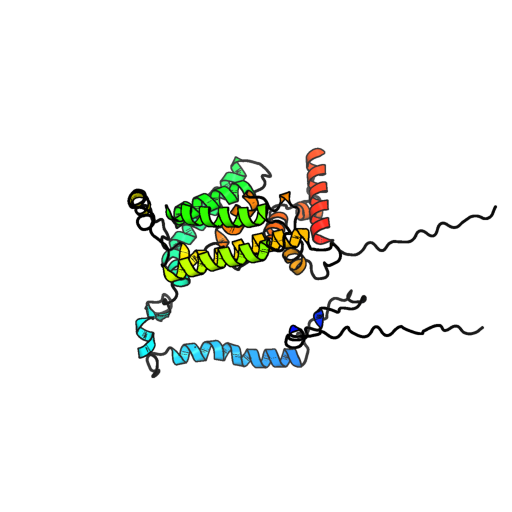794 11.861 7.162 1.00 97.25 172 LYS A CA 1
ATOM 1348 C C . LYS A 1 172 ? -19.970 11.011 6.681 1.00 97.25 172 LYS A C 1
ATOM 1350 O O . LYS A 1 172 ? -21.079 11.221 7.159 1.00 97.25 172 LYS A O 1
ATOM 1355 N N . CYS A 1 173 ? -19.749 10.039 5.794 1.00 95.62 173 CYS A N 1
ATOM 1356 C CA . CYS A 1 173 ? -20.838 9.235 5.230 1.00 95.62 173 CYS A CA 1
ATOM 1357 C C . CYS A 1 173 ? -21.243 8.036 6.107 1.00 95.62 173 CYS A C 1
ATOM 1359 O O . CYS A 1 173 ? -22.403 7.625 6.059 1.00 95.62 173 CYS A O 1
ATOM 1361 N N . ARG A 1 174 ? -20.335 7.490 6.932 1.00 94.38 174 ARG A N 1
ATOM 1362 C CA . ARG A 1 174 ? -20.598 6.364 7.857 1.00 94.38 174 ARG A CA 1
ATOM 1363 C C . ARG A 1 174 ? -21.336 5.206 7.149 1.00 94.38 174 ARG A C 1
ATOM 1365 O O . ARG A 1 174 ? -20.898 4.762 6.092 1.00 94.38 174 ARG A O 1
ATOM 1372 N N . GLY A 1 175 ? -22.460 4.735 7.703 1.00 92.62 175 GLY A N 1
ATOM 1373 C CA . GLY A 1 175 ? -23.301 3.662 7.147 1.00 92.62 175 GLY A CA 1
ATOM 1374 C C . GLY A 1 175 ? -24.261 4.071 6.014 1.00 92.62 175 GLY A C 1
ATOM 1375 O O . GLY A 1 175 ? -25.086 3.253 5.585 1.00 92.62 175 GLY A O 1
ATOM 1376 N N . SER A 1 176 ? -24.191 5.321 5.534 1.00 95.44 176 SER A N 1
ATOM 1377 C CA . SER A 1 176 ? -25.007 5.809 4.414 1.00 95.44 176 SER A CA 1
ATOM 1378 C C . SER A 1 176 ? -24.713 5.035 3.129 1.00 95.44 176 SER A C 1
ATOM 1380 O O . SER A 1 176 ? -23.559 4.733 2.832 1.00 95.44 176 SER A O 1
ATOM 1382 N N . GLN A 1 177 ? -25.748 4.781 2.321 1.00 92.88 177 GLN A N 1
ATOM 1383 C CA . GLN A 1 177 ? -25.605 4.139 1.005 1.00 92.88 177 GLN A CA 1
ATOM 1384 C C . GLN A 1 177 ? -24.752 4.955 0.024 1.00 92.88 177 GLN A C 1
ATOM 1386 O O . GLN A 1 177 ? -24.240 4.407 -0.947 1.00 92.88 177 GLN A O 1
ATOM 1391 N N . LEU A 1 178 ? -24.556 6.248 0.298 1.00 95.06 178 LEU A N 1
ATOM 1392 C CA . LEU A 1 178 ? -23.686 7.108 -0.495 1.00 95.06 178 LEU A CA 1
ATOM 1393 C C . LEU A 1 178 ? -22.188 6.824 -0.252 1.00 95.06 178 LEU A C 1
ATOM 1395 O O . LEU A 1 178 ? -21.360 7.153 -1.097 1.00 95.06 178 LEU A O 1
ATOM 1399 N N . SER A 1 179 ? -21.828 6.189 0.874 1.00 95.25 179 SER A N 1
ATOM 1400 C CA . SER A 1 179 ? -20.431 5.947 1.266 1.00 95.25 179 SER A CA 1
ATOM 1401 C C . SER A 1 179 ? -19.658 5.085 0.251 1.00 95.25 179 SER A C 1
ATOM 1403 O O . SER A 1 179 ? -18.608 5.539 -0.216 1.00 95.25 179 SER A O 1
ATOM 1405 N N . PRO A 1 180 ? -20.161 3.909 -0.190 1.00 96.62 180 PRO A N 1
ATOM 1406 C CA . PRO A 1 180 ? -19.491 3.128 -1.229 1.00 96.62 180 PRO A CA 1
ATOM 1407 C C . PRO A 1 180 ? -19.383 3.883 -2.555 1.00 96.62 180 PRO A C 1
ATOM 1409 O O . PRO A 1 180 ? -18.319 3.879 -3.167 1.00 96.62 180 PRO A O 1
ATOM 1412 N N . PHE A 1 181 ? -20.450 4.571 -2.976 1.00 97.50 181 PHE A N 1
ATOM 1413 C CA . PHE A 1 181 ? -20.459 5.313 -4.238 1.00 97.50 181 PHE A CA 1
ATOM 1414 C C . PHE A 1 181 ? -19.391 6.412 -4.261 1.00 97.50 181 PHE A C 1
ATOM 1416 O O . PHE A 1 181 ? -18.586 6.455 -5.190 1.00 97.50 181 PHE A O 1
ATOM 1423 N N . LEU A 1 182 ? -19.336 7.261 -3.229 1.00 98.00 182 LEU A N 1
ATOM 1424 C CA . LEU A 1 182 ? -18.334 8.327 -3.138 1.00 98.00 182 LEU A CA 1
ATOM 1425 C C . LEU A 1 182 ? -16.920 7.769 -2.999 1.00 98.00 182 LEU A C 1
ATOM 1427 O O . LEU A 1 182 ? -16.004 8.293 -3.621 1.00 98.00 182 LEU A O 1
ATOM 1431 N N . THR A 1 183 ? -16.745 6.694 -2.228 1.00 97.75 183 THR A N 1
ATOM 1432 C CA . THR A 1 183 ? -15.446 6.033 -2.057 1.00 97.75 183 THR A CA 1
ATOM 1433 C C . THR A 1 183 ? -14.912 5.527 -3.393 1.00 97.75 183 THR A C 1
ATOM 1435 O O . THR A 1 183 ? -13.792 5.867 -3.768 1.00 97.75 183 THR A O 1
ATOM 1438 N N . TRP A 1 184 ? -15.700 4.738 -4.125 1.00 97.62 184 TRP A N 1
ATOM 1439 C CA . TRP A 1 184 ? -15.279 4.180 -5.410 1.00 97.62 184 TRP A CA 1
ATOM 1440 C C . TRP A 1 184 ? -15.119 5.258 -6.478 1.00 97.62 184 TRP A C 1
ATOM 1442 O O . TRP A 1 184 ? -14.128 5.238 -7.202 1.00 97.62 184 TRP A O 1
ATOM 1452 N N . SER A 1 185 ? -16.029 6.233 -6.536 1.00 97.56 185 SER A N 1
ATOM 1453 C CA . SER A 1 185 ? -15.944 7.329 -7.509 1.00 97.56 185 SER A CA 1
ATOM 1454 C C . SER A 1 185 ? -14.705 8.193 -7.276 1.00 97.56 185 SER A C 1
ATOM 1456 O O . SER A 1 185 ? -13.968 8.471 -8.220 1.00 97.56 185 SER A O 1
ATOM 1458 N N . PHE A 1 186 ? -14.426 8.575 -6.024 1.00 97.94 186 PHE A N 1
ATOM 1459 C CA . PHE A 1 186 ? -13.247 9.367 -5.673 1.00 97.94 186 PHE A CA 1
ATOM 1460 C C . PHE A 1 186 ? -11.949 8.611 -5.975 1.00 97.94 186 PHE A C 1
ATOM 1462 O O . PHE A 1 18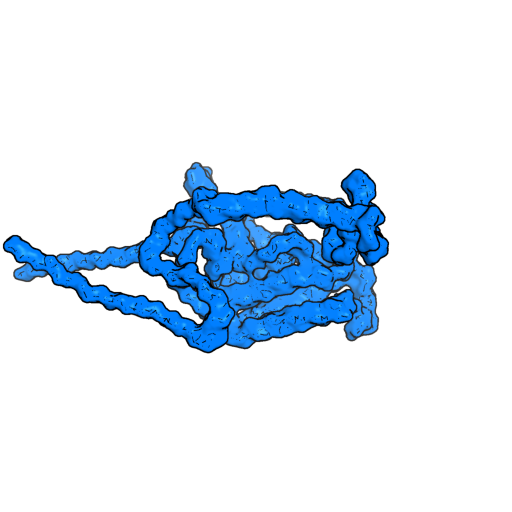6 ? -11.103 9.112 -6.712 1.00 97.94 186 PHE A O 1
ATOM 1469 N N . ASN A 1 187 ? -11.804 7.389 -5.453 1.00 97.00 187 ASN A N 1
ATOM 1470 C CA . ASN A 1 187 ? -10.585 6.601 -5.638 1.00 97.00 187 ASN A CA 1
ATOM 1471 C C . ASN A 1 187 ? -10.369 6.196 -7.104 1.00 97.00 187 ASN A C 1
ATOM 1473 O O . ASN A 1 187 ? -9.240 6.241 -7.585 1.00 97.00 187 ASN A O 1
ATOM 1477 N N . GLY A 1 188 ? -11.442 5.862 -7.828 1.00 96.25 188 GLY A N 1
ATOM 1478 C CA . GLY A 1 188 ? -11.395 5.593 -9.264 1.00 96.25 188 GLY A CA 1
ATOM 1479 C C . GLY A 1 188 ? -10.956 6.820 -10.059 1.00 96.25 188 GLY A C 1
ATOM 1480 O O . GLY A 1 188 ? -10.055 6.716 -10.884 1.00 96.25 188 GLY A O 1
ATOM 1481 N N . THR A 1 189 ? -11.510 7.998 -9.755 1.00 95.75 189 THR A N 1
ATOM 1482 C CA . THR A 1 189 ? -11.094 9.261 -10.388 1.00 95.75 189 THR A CA 1
ATOM 1483 C C . THR A 1 189 ? -9.616 9.542 -10.136 1.00 95.75 189 THR A C 1
ATOM 1485 O O . THR A 1 189 ? -8.886 9.822 -11.080 1.00 95.75 189 THR A O 1
ATOM 1488 N N . VAL A 1 190 ? -9.144 9.414 -8.891 1.00 95.06 190 VAL A N 1
ATOM 1489 C CA . VAL A 1 190 ? -7.721 9.593 -8.563 1.00 95.06 190 VAL A CA 1
ATOM 1490 C C . VAL A 1 190 ? -6.843 8.610 -9.340 1.00 95.06 190 VAL A C 1
ATOM 1492 O O . VAL A 1 190 ? -5.800 9.013 -9.850 1.00 95.06 190 VAL A O 1
ATOM 1495 N N . LEU A 1 191 ? -7.257 7.345 -9.463 1.00 92.50 191 LEU A N 1
ATOM 1496 C CA . LEU A 1 191 ? -6.517 6.338 -10.223 1.00 92.50 191 LEU A CA 1
ATOM 1497 C C . LEU A 1 191 ? -6.426 6.706 -11.709 1.00 92.50 191 LEU A C 1
ATOM 1499 O O . LEU A 1 191 ? -5.328 6.714 -12.260 1.00 92.50 191 LEU A O 1
ATOM 1503 N N . PHE A 1 192 ? -7.544 7.064 -12.346 1.00 93.38 192 PHE A N 1
ATOM 1504 C CA . PHE A 1 192 ? -7.547 7.470 -13.756 1.00 93.38 192 PHE A CA 1
ATOM 1505 C C . PHE A 1 192 ? -6.721 8.725 -13.994 1.00 93.38 192 PHE A C 1
ATOM 1507 O O . PHE A 1 192 ? -5.939 8.775 -14.937 1.00 93.38 192 PHE A O 1
ATOM 1514 N N . MET A 1 193 ? -6.860 9.726 -13.131 1.00 92.56 193 MET A N 1
ATOM 1515 C CA . MET A 1 193 ? -6.078 10.948 -13.245 1.00 92.56 193 MET A CA 1
ATOM 1516 C C . MET A 1 193 ? -4.578 10.614 -13.098 1.00 92.56 193 MET A C 1
ATOM 1518 O O . MET A 1 193 ? -3.750 11.093 -13.872 1.00 92.56 193 MET A O 1
ATOM 1522 N N . ASN A 1 194 ? -4.206 9.735 -12.161 1.00 92.44 194 ASN A N 1
ATOM 1523 C CA . ASN A 1 194 ? -2.808 9.357 -11.962 1.00 92.44 194 ASN A CA 1
ATOM 1524 C C . ASN A 1 194 ? -2.223 8.650 -13.190 1.00 92.44 194 ASN A C 1
ATOM 1526 O O . ASN A 1 194 ? -1.068 8.906 -13.533 1.00 92.44 194 ASN A O 1
ATOM 1530 N N . GLU A 1 195 ? -3.017 7.805 -13.851 1.00 89.31 195 GLU A N 1
ATOM 1531 C CA . GLU A 1 195 ? -2.628 7.096 -15.073 1.00 89.31 195 GLU A CA 1
ATOM 1532 C C . GLU A 1 195 ? -2.514 8.042 -16.279 1.00 89.31 195 GLU A C 1
ATOM 1534 O O . GLU A 1 195 ? -1.500 8.035 -16.977 1.00 89.31 195 GLU A O 1
ATOM 1539 N N . ILE A 1 196 ? -3.514 8.906 -16.495 1.00 90.69 196 ILE A N 1
ATOM 1540 C CA . ILE A 1 196 ? -3.569 9.832 -17.640 1.00 90.69 196 ILE A CA 1
ATOM 1541 C C . ILE A 1 196 ? -2.412 10.831 -17.594 1.00 90.69 196 ILE A C 1
ATOM 1543 O O . ILE A 1 196 ? -1.747 11.065 -18.603 1.00 90.69 196 ILE A O 1
ATOM 1547 N N . TYR A 1 197 ? -2.162 11.419 -16.426 1.00 89.38 197 TYR A N 1
ATOM 1548 C CA . TYR A 1 197 ? -1.183 12.495 -16.291 1.00 89.38 197 TYR A CA 1
ATOM 1549 C C . TYR A 1 197 ? 0.204 11.998 -15.864 1.00 89.38 197 TYR A C 1
ATOM 1551 O O . TYR A 1 197 ? 1.168 12.759 -15.925 1.00 89.38 197 TYR A O 1
ATOM 1559 N N . ARG A 1 198 ? 0.339 10.709 -15.504 1.00 87.25 198 ARG A N 1
ATOM 1560 C CA . ARG A 1 198 ? 1.565 10.116 -14.932 1.00 87.25 198 ARG A CA 1
ATOM 1561 C C . ARG A 1 198 ? 2.026 10.882 -13.690 1.00 87.25 198 ARG A C 1
ATOM 1563 O O . ARG A 1 198 ? 3.197 11.245 -13.549 1.00 87.25 198 ARG A O 1
ATOM 1570 N N . GLY A 1 199 ? 1.071 11.131 -12.796 1.00 83.75 199 GLY A N 1
ATOM 1571 C CA . GLY A 1 199 ? 1.193 12.100 -11.708 1.00 83.75 199 GLY A CA 1
ATOM 1572 C C . GLY A 1 199 ? 1.080 13.549 -12.197 1.00 83.75 199 GLY A C 1
ATOM 1573 O O . GLY A 1 199 ? 0.871 13.817 -13.367 1.00 83.75 199 GLY A O 1
ATOM 1574 N N . TYR A 1 200 ? 1.205 14.516 -11.293 1.00 86.50 200 TYR A N 1
ATOM 1575 C CA . TYR A 1 200 ? 1.128 15.943 -11.643 1.00 86.50 200 TYR A CA 1
ATOM 1576 C C . TYR A 1 200 ? 2.236 16.685 -10.910 1.00 86.50 200 TYR A C 1
ATOM 1578 O O . TYR A 1 200 ? 2.520 16.351 -9.753 1.00 86.50 200 TYR A O 1
ATOM 1586 N N . SER A 1 201 ? 2.856 17.671 -11.555 1.00 88.50 201 SER A N 1
ATOM 1587 C CA . SER A 1 201 ? 3.811 18.581 -10.917 1.00 88.50 201 SER A CA 1
ATOM 1588 C C . SER A 1 201 ? 3.071 19.641 -10.100 1.00 88.50 201 SER A C 1
ATOM 1590 O O . SER A 1 201 ? 1.890 19.900 -10.313 1.00 88.50 201 SER A O 1
ATOM 1592 N N . PHE A 1 202 ? 3.729 20.239 -9.114 1.00 89.62 202 PHE A N 1
ATOM 1593 C CA . PHE A 1 202 ? 3.158 21.382 -8.404 1.00 89.62 202 PHE A CA 1
ATOM 1594 C C . PHE A 1 202 ? 3.088 22.620 -9.304 1.00 89.62 202 PHE A C 1
ATOM 1596 O O . PHE A 1 202 ? 2.114 23.370 -9.225 1.00 89.62 202 PHE A O 1
ATOM 1603 N N . GLN A 1 203 ? 4.049 22.779 -10.216 1.00 90.62 203 GLN A N 1
ATOM 1604 C CA . GLN A 1 203 ? 4.045 23.832 -11.228 1.00 90.62 203 GLN A CA 1
ATOM 1605 C C . GLN A 1 203 ? 2.797 23.802 -12.124 1.00 90.62 203 GLN A C 1
ATOM 1607 O O . GLN A 1 203 ? 2.307 24.866 -12.497 1.00 90.62 203 GLN A O 1
ATOM 1612 N N . SER A 1 204 ? 2.267 22.619 -12.466 1.00 88.38 204 SER A N 1
ATOM 1613 C CA . SER A 1 204 ? 1.057 22.528 -13.294 1.00 88.38 204 SER A CA 1
ATOM 1614 C C . SER A 1 204 ? -0.218 22.933 -12.549 1.00 88.38 204 SER A C 1
ATOM 1616 O O . SER A 1 204 ? -1.196 23.293 -13.197 1.00 88.38 204 SER A O 1
ATOM 1618 N N . LEU A 1 205 ? -0.216 22.904 -11.210 1.00 87.38 205 LEU A N 1
ATOM 1619 C CA . LEU A 1 205 ? -1.316 23.426 -10.393 1.00 87.38 205 LEU A CA 1
ATOM 1620 C C . LEU A 1 205 ? -1.215 24.944 -10.225 1.00 87.38 205 LEU A C 1
ATOM 1622 O O . LEU A 1 205 ? -2.219 25.645 -10.311 1.00 87.38 205 LEU A O 1
ATOM 1626 N N . SER A 1 206 ? -0.016 25.448 -9.942 1.00 90.38 206 SER A N 1
ATOM 1627 C CA . SER A 1 206 ? 0.253 26.878 -9.830 1.00 90.38 206 SER A CA 1
ATOM 1628 C C . SER A 1 206 ? 1.742 27.145 -10.007 1.00 90.38 206 SER A C 1
ATOM 1630 O O . SER A 1 206 ? 2.579 26.482 -9.388 1.00 90.38 206 SER A O 1
ATOM 1632 N N . SER A 1 207 ? 2.085 28.181 -10.771 1.00 91.38 207 SER A N 1
ATOM 1633 C CA . SER A 1 207 ? 3.474 28.618 -10.958 1.00 91.38 207 SER A CA 1
ATOM 1634 C C . SER A 1 207 ? 4.169 28.964 -9.634 1.00 91.38 207 SER A C 1
ATOM 1636 O O . SER A 1 207 ? 5.366 28.704 -9.484 1.00 91.38 207 SER A O 1
ATOM 1638 N N . SER A 1 208 ? 3.418 29.457 -8.641 1.00 93.81 208 SER A N 1
ATOM 1639 C CA . SER A 1 208 ? 3.925 29.778 -7.297 1.00 93.81 208 SER A CA 1
ATOM 1640 C C . SER A 1 208 ? 4.397 28.558 -6.499 1.00 93.81 208 SER A C 1
ATOM 1642 O O . SER A 1 208 ? 5.208 28.701 -5.588 1.00 93.81 208 SER A O 1
ATOM 1644 N N . LEU A 1 209 ? 3.920 27.356 -6.837 1.00 90.88 209 LEU A N 1
ATOM 1645 C CA . LEU A 1 209 ? 4.265 26.111 -6.148 1.00 90.88 209 LEU A CA 1
ATOM 1646 C C . LEU A 1 209 ? 5.415 25.353 -6.828 1.00 90.88 209 LEU A C 1
ATOM 1648 O O . LEU A 1 209 ? 5.813 24.299 -6.338 1.00 90.88 209 LEU A O 1
ATOM 1652 N N . SER A 1 210 ? 5.979 25.883 -7.918 1.00 90.44 210 SER A N 1
ATOM 1653 C CA . SER A 1 210 ? 7.074 25.251 -8.674 1.00 90.44 210 SER A CA 1
ATOM 1654 C C . SER A 1 210 ? 8.286 24.886 -7.809 1.00 90.44 210 SER A C 1
ATOM 1656 O O . SER A 1 210 ? 8.900 23.843 -8.015 1.00 90.44 210 SER A O 1
ATOM 1658 N N . GLY A 1 211 ? 8.586 25.681 -6.775 1.00 91.81 211 GLY A N 1
ATOM 1659 C CA . GLY A 1 211 ? 9.671 25.393 -5.833 1.00 91.81 211 GLY A CA 1
ATOM 1660 C C . GLY A 1 211 ? 9.527 24.045 -5.113 1.00 91.81 211 GLY A C 1
ATOM 1661 O O . GLY A 1 211 ? 10.536 23.416 -4.793 1.00 91.81 211 GLY A O 1
ATOM 1662 N N . LEU A 1 212 ? 8.300 23.548 -4.912 1.00 90.38 212 LEU A N 1
ATOM 1663 C CA . LEU A 1 212 ? 8.057 22.245 -4.284 1.00 90.38 212 LEU A CA 1
ATOM 1664 C C . LEU A 1 212 ? 8.504 21.081 -5.172 1.00 90.38 212 LEU A C 1
ATOM 1666 O O . LEU A 1 212 ? 8.871 20.035 -4.642 1.00 90.38 212 LEU A O 1
ATOM 1670 N N . ASP A 1 213 ? 8.532 21.241 -6.495 1.00 90.75 213 ASP A N 1
ATOM 1671 C CA . ASP A 1 213 ? 8.971 20.177 -7.406 1.00 90.75 213 ASP A CA 1
ATOM 1672 C C . ASP A 1 213 ? 10.481 19.876 -7.290 1.00 90.75 213 ASP A C 1
ATOM 1674 O O . ASP A 1 213 ? 10.930 18.822 -7.738 1.00 90.75 213 ASP A O 1
ATOM 1678 N N . SER A 1 214 ? 11.261 20.743 -6.627 1.00 91.75 214 SER A N 1
ATOM 1679 C CA . SER A 1 214 ? 12.694 20.524 -6.372 1.00 91.75 214 SER A CA 1
ATOM 1680 C C . SER A 1 214 ? 12.975 19.366 -5.404 1.00 91.75 214 SER A C 1
ATOM 1682 O O . SER A 1 214 ? 13.977 18.664 -5.548 1.00 91.75 214 SER A O 1
ATOM 1684 N N . PHE A 1 215 ? 12.087 19.129 -4.433 1.00 92.06 215 PHE A N 1
ATOM 1685 C CA . PHE A 1 215 ? 12.243 18.059 -3.452 1.00 92.06 215 PHE A CA 1
ATOM 1686 C C . PHE A 1 215 ? 11.473 16.812 -3.889 1.00 92.06 215 PHE A C 1
ATOM 1688 O O . PHE A 1 215 ? 10.303 16.631 -3.561 1.00 92.06 215 PHE A O 1
ATOM 1695 N N . SER A 1 216 ? 12.139 15.939 -4.639 1.00 87.19 216 SER A N 1
ATOM 1696 C CA . SER A 1 216 ? 11.510 14.814 -5.340 1.00 87.19 216 SER A CA 1
ATOM 1697 C C . SER A 1 216 ? 11.468 13.501 -4.533 1.00 87.19 216 SER A C 1
ATOM 1699 O O . SER A 1 216 ? 10.627 12.640 -4.793 1.00 87.19 216 SER A O 1
ATOM 1701 N N . GLY A 1 217 ? 12.316 13.368 -3.507 1.00 89.56 217 GLY A N 1
ATOM 1702 C CA . GLY A 1 217 ? 12.447 12.153 -2.693 1.00 89.56 217 GLY A CA 1
ATOM 1703 C C . GLY A 1 217 ? 13.194 11.014 -3.400 1.00 89.56 217 GLY A C 1
ATOM 1704 O O . GLY A 1 217 ? 13.649 11.150 -4.532 1.00 89.56 217 GLY A O 1
ATOM 1705 N N . ILE A 1 218 ? 13.329 9.869 -2.721 1.00 86.12 218 ILE A N 1
ATOM 1706 C CA . ILE A 1 218 ? 14.023 8.676 -3.259 1.00 86.12 218 ILE A CA 1
ATOM 1707 C C . ILE A 1 218 ? 13.249 8.056 -4.444 1.00 86.12 218 ILE A C 1
ATOM 1709 O O . ILE A 1 218 ? 13.832 7.517 -5.381 1.00 86.12 218 ILE A O 1
ATOM 1713 N N . TYR A 1 219 ? 11.921 8.154 -4.411 1.00 84.44 219 TYR A N 1
ATOM 1714 C CA . TYR A 1 219 ? 10.957 7.611 -5.364 1.00 84.44 219 TYR A CA 1
ATOM 1715 C C . TYR A 1 219 ? 9.965 8.688 -5.822 1.00 84.44 219 TYR A C 1
ATOM 1717 O O . TYR A 1 219 ? 8.816 8.722 -5.373 1.00 84.44 219 TYR A O 1
ATOM 1725 N N . PRO A 1 220 ? 10.341 9.537 -6.784 1.00 84.62 220 PRO A N 1
ATOM 1726 C CA . PRO A 1 220 ? 9.497 10.652 -7.216 1.00 84.62 220 PRO A CA 1
ATOM 1727 C C . PRO A 1 220 ? 8.192 10.226 -7.902 1.00 84.62 220 PRO A C 1
ATOM 1729 O O . PRO A 1 220 ? 7.195 10.947 -7.871 1.00 84.62 220 PRO A O 1
ATOM 1732 N N . ARG A 1 221 ? 8.158 9.023 -8.491 1.00 88.69 221 ARG A N 1
ATOM 1733 C CA . ARG A 1 221 ? 6.980 8.457 -9.174 1.00 88.69 221 ARG A CA 1
ATOM 1734 C C . ARG A 1 221 ? 5.982 7.846 -8.187 1.00 88.69 221 ARG A C 1
ATOM 1736 O O . ARG A 1 221 ? 5.671 6.659 -8.250 1.00 88.69 221 ARG A O 1
ATOM 1743 N N . TRP A 1 222 ? 5.492 8.668 -7.266 1.00 90.19 222 TRP A N 1
ATOM 1744 C CA . TRP A 1 222 ? 4.574 8.257 -6.201 1.00 90.19 222 TRP A CA 1
ATOM 1745 C C . TRP A 1 222 ? 3.315 7.546 -6.724 1.00 90.19 222 TRP A C 1
ATOM 1747 O O . TRP A 1 222 ? 2.873 6.562 -6.137 1.00 90.19 222 TRP A O 1
ATOM 1757 N N . TYR A 1 223 ? 2.786 7.997 -7.864 1.00 90.12 223 TYR A N 1
ATOM 1758 C CA . TYR A 1 223 ? 1.563 7.484 -8.486 1.00 90.12 223 TYR A CA 1
ATOM 1759 C C . TYR A 1 223 ? 1.650 6.002 -8.886 1.00 90.12 223 TYR A C 1
ATOM 1761 O O . TYR A 1 223 ? 0.633 5.320 -8.872 1.00 90.12 223 TYR A O 1
ATOM 1769 N N . VAL A 1 224 ? 2.852 5.477 -9.163 1.00 85.75 224 VAL A N 1
ATOM 1770 C CA . VAL A 1 224 ? 3.056 4.057 -9.506 1.00 85.75 224 VAL A CA 1
ATOM 1771 C C . VAL A 1 224 ? 2.740 3.157 -8.307 1.00 85.75 224 VAL A C 1
ATOM 1773 O O . VAL A 1 224 ? 2.008 2.181 -8.433 1.00 85.75 224 VAL A O 1
ATOM 1776 N N . MET A 1 225 ? 3.252 3.509 -7.123 1.00 82.69 225 MET A N 1
ATOM 1777 C CA . MET A 1 225 ? 3.016 2.750 -5.882 1.00 82.69 225 MET A CA 1
ATOM 1778 C C . MET A 1 225 ? 1.636 3.047 -5.286 1.00 82.69 225 MET A C 1
ATOM 1780 O O . MET A 1 225 ? 1.041 2.224 -4.584 1.00 82.69 225 MET A O 1
ATOM 1784 N N . PHE A 1 226 ? 1.094 4.226 -5.593 1.00 87.56 226 PHE A N 1
ATOM 1785 C CA . PHE A 1 226 ? -0.197 4.661 -5.086 1.00 87.56 226 PHE A CA 1
ATOM 1786 C C . PHE A 1 226 ? -1.353 3.755 -5.534 1.00 87.56 226 PHE A C 1
ATOM 1788 O O . PHE A 1 226 ? -2.332 3.635 -4.804 1.00 87.56 226 PHE A O 1
ATOM 1795 N N . ASN A 1 227 ? -1.229 3.050 -6.662 1.00 85.50 227 ASN A N 1
ATOM 1796 C CA . ASN A 1 227 ? -2.243 2.099 -7.130 1.00 85.50 227 ASN A CA 1
ATOM 1797 C C . ASN A 1 227 ? -2.572 1.020 -6.083 1.00 85.50 227 ASN A C 1
ATOM 1799 O O . ASN A 1 227 ? -3.743 0.717 -5.855 1.00 85.50 227 ASN A O 1
ATOM 1803 N N . LEU A 1 228 ? -1.564 0.496 -5.374 1.00 83.38 228 LEU A N 1
ATOM 1804 C CA . LEU A 1 228 ? -1.786 -0.437 -4.263 1.00 83.38 228 LEU A CA 1
ATOM 1805 C C . LEU A 1 228 ? -2.350 0.267 -3.026 1.00 83.38 228 LEU A C 1
ATOM 1807 O O . LEU A 1 228 ? -3.210 -0.271 -2.331 1.00 83.38 228 LEU A O 1
ATOM 1811 N N . THR A 1 229 ? -1.891 1.490 -2.762 1.00 90.12 229 THR A N 1
ATOM 1812 C CA . THR A 1 229 ? -2.372 2.304 -1.637 1.00 90.12 229 THR A CA 1
ATOM 1813 C C . THR A 1 229 ? -3.863 2.605 -1.769 1.00 90.12 229 THR A C 1
ATOM 1815 O O . THR A 1 229 ? -4.593 2.495 -0.786 1.00 90.12 229 THR A O 1
ATOM 1818 N N . MET A 1 230 ? -4.335 2.906 -2.980 1.00 91.69 230 MET A N 1
ATOM 1819 C CA . MET A 1 230 ? -5.741 3.160 -3.294 1.00 91.69 230 MET A CA 1
ATOM 1820 C C . MET A 1 230 ? -6.643 2.013 -2.822 1.00 91.69 230 MET A C 1
ATOM 1822 O O . MET A 1 230 ? -7.663 2.251 -2.179 1.00 91.69 230 MET A O 1
ATOM 1826 N N . LEU A 1 231 ? -6.236 0.759 -3.035 1.00 91.81 231 LEU A N 1
ATOM 1827 C CA . LEU A 1 231 ? -7.018 -0.404 -2.599 1.00 91.81 231 LEU A CA 1
ATOM 1828 C C . LEU A 1 231 ? -7.172 -0.455 -1.073 1.00 91.81 231 LEU A C 1
ATOM 1830 O O . LEU A 1 231 ? -8.210 -0.879 -0.566 1.00 91.81 231 LEU A O 1
ATOM 1834 N N . ARG A 1 232 ? -6.181 0.048 -0.331 1.00 93.81 232 ARG A N 1
ATOM 1835 C CA . ARG A 1 232 ? -6.241 0.191 1.132 1.00 93.81 232 ARG A CA 1
ATOM 1836 C C . ARG A 1 232 ? -7.176 1.334 1.533 1.00 93.81 232 ARG A C 1
ATOM 1838 O O . ARG A 1 232 ? -7.946 1.181 2.477 1.00 93.81 232 ARG A O 1
ATOM 1845 N N . LEU A 1 233 ? -7.177 2.444 0.792 1.00 96.31 233 LEU A N 1
ATOM 1846 C CA . LEU A 1 233 ? -8.128 3.546 0.995 1.00 96.31 233 LEU A CA 1
ATOM 1847 C C . LEU A 1 233 ? -9.576 3.059 0.863 1.00 96.31 233 LEU A C 1
ATOM 1849 O O . LEU A 1 233 ? -10.401 3.300 1.747 1.00 96.31 233 LEU A O 1
ATOM 1853 N N . VAL A 1 234 ? -9.858 2.318 -0.213 1.00 96.69 234 VAL A N 1
ATOM 1854 C CA . VAL A 1 234 ? -11.169 1.710 -0.456 1.00 96.69 234 VAL A CA 1
ATOM 1855 C C . VAL A 1 234 ? -11.499 0.694 0.632 1.00 96.69 234 VAL A C 1
ATOM 1857 O O . VAL A 1 234 ? -12.591 0.751 1.194 1.00 96.69 234 VAL A O 1
ATOM 1860 N N . SER A 1 235 ? -10.565 -0.197 0.981 1.00 95.44 235 SER A N 1
ATOM 1861 C CA . SER A 1 235 ? -10.795 -1.202 2.023 1.00 95.44 235 SER A CA 1
ATOM 1862 C C . SER A 1 235 ? -11.165 -0.569 3.360 1.00 95.44 235 SER A C 1
ATOM 1864 O O . SER A 1 235 ? -12.120 -1.026 3.975 1.00 95.44 235 SER A O 1
ATOM 1866 N N . PHE A 1 236 ? -10.474 0.488 3.797 1.00 96.69 236 PHE A N 1
ATOM 1867 C CA . PHE A 1 236 ? -10.816 1.174 5.045 1.00 96.69 236 PHE A CA 1
ATOM 1868 C C . PHE A 1 236 ? -12.251 1.713 5.022 1.00 96.69 236 PHE A C 1
ATOM 1870 O O . PHE A 1 236 ? -13.019 1.481 5.956 1.00 96.69 236 PHE A O 1
ATOM 1877 N N . ASN A 1 237 ? -12.632 2.407 3.947 1.00 97.62 237 ASN A N 1
ATOM 1878 C CA . ASN A 1 237 ? -13.965 2.992 3.819 1.00 97.62 237 ASN A CA 1
ATOM 1879 C C . ASN A 1 237 ? -15.054 1.919 3.775 1.00 97.62 237 ASN A C 1
ATOM 1881 O O . ASN A 1 237 ? -16.096 2.079 4.411 1.00 97.62 237 ASN A O 1
ATOM 1885 N N . MET A 1 238 ? -14.813 0.826 3.047 1.00 95.81 238 MET A N 1
ATOM 1886 C CA . MET A 1 238 ? -15.757 -0.282 2.944 1.00 95.81 238 MET A CA 1
ATOM 1887 C C . MET A 1 238 ? -15.879 -1.040 4.267 1.00 95.81 238 MET A C 1
ATOM 1889 O O . MET A 1 238 ? -16.999 -1.302 4.699 1.00 95.81 238 MET A O 1
ATOM 1893 N N . ASP A 1 239 ? -14.768 -1.326 4.946 1.00 94.81 239 ASP A N 1
ATOM 1894 C CA . ASP A 1 239 ? -14.768 -1.976 6.261 1.00 94.81 239 ASP A CA 1
ATOM 1895 C C . ASP A 1 239 ? -15.506 -1.118 7.299 1.00 94.81 239 ASP A C 1
ATOM 1897 O O . ASP A 1 239 ? -16.306 -1.635 8.084 1.00 94.81 239 ASP A O 1
ATOM 1901 N N . TYR A 1 240 ? -15.310 0.204 7.258 1.00 95.94 240 TYR A N 1
ATOM 1902 C CA . TYR A 1 240 ? -16.033 1.137 8.115 1.00 95.94 240 TYR A CA 1
ATOM 1903 C C . TYR A 1 240 ? -17.522 1.219 7.762 1.00 95.94 240 TYR A C 1
ATOM 1905 O O . TYR A 1 240 ? -18.363 1.185 8.657 1.00 95.94 240 TYR A O 1
ATOM 1913 N N . TYR A 1 241 ? -17.884 1.270 6.480 1.00 95.38 241 TYR A N 1
ATOM 1914 C CA . TYR A 1 241 ? -19.281 1.250 6.035 1.00 95.38 241 TYR A CA 1
ATOM 1915 C C . TYR A 1 241 ? -20.012 -0.018 6.498 1.00 95.38 241 TYR A C 1
ATOM 1917 O O . TYR A 1 241 ? -21.119 0.063 7.040 1.00 95.38 241 TYR A O 1
ATOM 1925 N N . TRP A 1 242 ? -19.381 -1.185 6.334 1.00 92.25 242 TRP A N 1
ATOM 1926 C CA . TRP A 1 242 ? -19.955 -2.466 6.741 1.00 92.25 242 TRP A CA 1
ATOM 1927 C C . TRP A 1 242 ? -20.065 -2.621 8.259 1.00 92.25 242 TRP A C 1
ATOM 1929 O O . TRP A 1 242 ? -20.984 -3.306 8.712 1.00 92.25 242 TRP A O 1
ATOM 1939 N N . SER A 1 243 ? -19.243 -1.914 9.046 1.00 92.00 243 SER A N 1
ATOM 1940 C CA . SER A 1 243 ? -19.349 -1.915 10.514 1.00 92.00 243 SER A CA 1
ATOM 1941 C C . SER A 1 243 ? -20.714 -1.451 11.041 1.00 92.00 243 SER A C 1
ATOM 1943 O O . SER A 1 243 ? -21.139 -1.882 12.111 1.00 92.00 243 SER A O 1
ATOM 1945 N N . PHE A 1 244 ? -21.449 -0.641 10.269 1.00 90.94 244 PHE A N 1
ATOM 1946 C CA . PHE A 1 244 ? -22.804 -0.184 10.612 1.00 90.94 244 PHE A CA 1
ATOM 1947 C C . PHE A 1 244 ? -23.918 -1.128 10.143 1.00 90.94 244 PHE A C 1
ATOM 1949 O O . PHE A 1 244 ? -25.079 -0.917 10.487 1.00 90.94 244 PHE A O 1
ATOM 1956 N N . ARG A 1 245 ? -23.596 -2.124 9.311 1.00 85.25 245 ARG A N 1
ATOM 1957 C CA . ARG A 1 245 ? -24.579 -2.963 8.604 1.00 85.25 245 ARG A CA 1
ATOM 1958 C C . ARG A 1 245 ? -24.474 -4.445 8.922 1.00 85.25 245 ARG A C 1
ATOM 1960 O O . ARG A 1 245 ? -25.421 -5.176 8.651 1.00 85.25 245 ARG A O 1
ATOM 1967 N N . GLN A 1 246 ? -23.354 -4.898 9.474 1.00 79.44 246 GLN A N 1
ATOM 1968 C CA . GLN A 1 246 ? -23.204 -6.287 9.887 1.00 79.44 246 GLN A CA 1
ATOM 1969 C C . GLN A 1 246 ? -24.064 -6.608 11.108 1.00 79.44 246 GLN A C 1
ATOM 1971 O O . GLN A 1 246 ? -23.964 -5.962 12.154 1.00 79.44 246 GLN A O 1
ATOM 1976 N N . SER A 1 247 ? -24.859 -7.673 10.996 1.00 63.03 247 SER A N 1
ATOM 1977 C CA . SER A 1 247 ? -25.474 -8.302 12.157 1.00 63.03 247 SER A CA 1
ATOM 1978 C C . SER A 1 247 ? -24.451 -9.198 12.852 1.00 63.03 247 SER A C 1
ATOM 1980 O O . SER A 1 247 ? -23.720 -9.962 12.223 1.00 63.03 247 SER A O 1
ATOM 1982 N N . ARG A 1 248 ? -24.424 -9.169 14.190 1.00 57.03 248 ARG A N 1
ATOM 1983 C CA . ARG A 1 248 ? -23.501 -9.977 15.015 1.00 57.03 248 ARG A CA 1
ATOM 1984 C C . ARG A 1 248 ? -23.671 -11.496 14.839 1.00 57.03 248 ARG A C 1
ATOM 1986 O O . ARG A 1 248 ? -22.861 -12.261 15.356 1.00 57.03 248 ARG A O 1
ATOM 1993 N N . THR A 1 249 ? -24.727 -11.933 14.158 1.00 55.94 249 THR A N 1
ATOM 1994 C CA . THR A 1 249 ? -25.101 -13.336 13.943 1.00 55.94 249 THR A CA 1
ATOM 1995 C C . THR A 1 249 ? -24.410 -14.002 12.753 1.00 55.94 249 THR A C 1
ATOM 1997 O O . THR A 1 249 ? -24.510 -15.222 12.615 1.00 55.94 249 THR A O 1
ATOM 2000 N N . ASP A 1 250 ? -23.708 -13.236 11.916 1.00 57.22 250 ASP A N 1
ATOM 2001 C CA . ASP A 1 250 ? -23.286 -13.699 10.585 1.00 57.22 250 ASP A CA 1
ATOM 2002 C C . ASP A 1 250 ? -21.890 -14.348 10.570 1.00 57.22 250 ASP A C 1
ATOM 2004 O O . ASP A 1 250 ? -21.450 -14.894 9.558 1.00 57.22 250 ASP A O 1
ATOM 2008 N N . PHE A 1 251 ? -21.185 -14.355 11.704 1.00 64.00 251 PHE A N 1
ATOM 2009 C CA . PHE A 1 251 ? -19.813 -14.856 11.779 1.00 64.00 251 PHE A CA 1
ATOM 2010 C C . PHE A 1 251 ? -19.775 -16.379 11.963 1.00 64.00 251 PHE A C 1
ATOM 2012 O O . PHE A 1 251 ? -19.866 -16.899 13.074 1.00 64.00 251 PHE A O 1
ATOM 2019 N N . LYS A 1 252 ? -19.619 -17.113 10.858 1.00 58.38 252 LYS A N 1
ATOM 2020 C CA . LYS A 1 252 ? -19.321 -18.555 10.849 1.00 58.38 252 LYS A CA 1
ATOM 2021 C C . LYS A 1 252 ? -18.075 -18.812 10.002 1.00 58.38 252 LYS A C 1
ATOM 2023 O O . LYS A 1 252 ? -17.977 -18.315 8.887 1.00 58.38 252 LYS A O 1
ATOM 2028 N N . GLY A 1 253 ? -17.129 -19.605 10.505 1.00 60.16 253 GLY A N 1
ATOM 2029 C CA . GLY A 1 253 ? -15.907 -19.971 9.775 1.00 60.16 253 GLY A CA 1
ATOM 2030 C C . GLY A 1 253 ? -14.665 -20.052 10.667 1.00 60.16 253 GLY A C 1
ATOM 2031 O O . GLY A 1 253 ? -14.768 -19.778 11.861 1.00 60.16 253 GLY A O 1
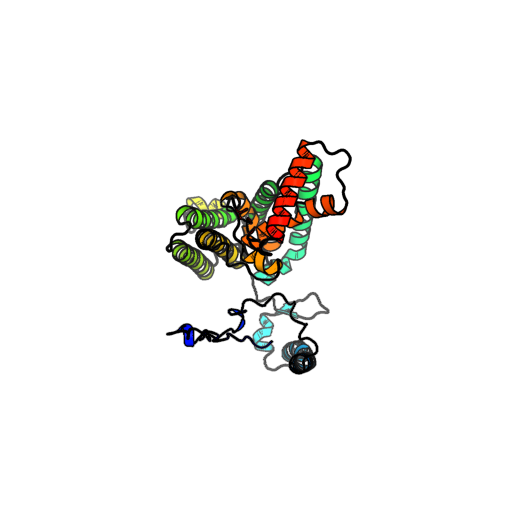ATOM 2032 N N . PRO A 1 254 ? -13.497 -20.432 10.121 1.00 57.44 254 PRO A N 1
ATOM 2033 C CA . PRO A 1 254 ? -12.246 -20.472 10.873 1.00 57.44 254 PRO A CA 1
ATOM 2034 C C . PRO A 1 254 ? -11.802 -19.059 11.305 1.00 57.44 254 PRO A C 1
ATOM 2036 O O . PRO A 1 254 ? -12.094 -18.095 10.588 1.00 57.44 254 PRO A O 1
ATOM 2039 N N . PRO A 1 255 ? -11.057 -18.920 12.422 1.00 66.38 255 PRO A N 1
ATOM 2040 C CA . PRO A 1 255 ? -10.683 -17.621 12.992 1.00 66.38 255 PRO A CA 1
ATOM 2041 C C . PRO A 1 255 ? -9.987 -16.684 12.001 1.00 66.38 255 PRO A C 1
ATOM 2043 O O . PRO A 1 255 ? -10.232 -15.484 12.003 1.00 66.38 255 PRO A O 1
ATOM 2046 N N . GLU A 1 256 ? -9.159 -17.226 11.107 1.00 63.50 256 GLU A N 1
ATOM 2047 C CA . GLU A 1 256 ? -8.461 -16.442 10.087 1.00 63.50 256 GLU A CA 1
ATOM 2048 C C . GLU A 1 256 ? -9.414 -15.707 9.141 1.00 63.50 256 GLU A C 1
ATOM 2050 O O . GLU A 1 256 ? -9.255 -14.508 8.930 1.00 63.50 256 GLU A O 1
ATOM 2055 N N . LYS A 1 257 ? -10.442 -16.396 8.633 1.00 67.50 257 LYS A N 1
ATOM 2056 C CA . LYS A 1 257 ? -11.448 -15.788 7.751 1.00 67.50 257 LYS A CA 1
ATOM 2057 C C . LYS A 1 257 ? -12.317 -14.785 8.503 1.00 67.50 257 LYS A C 1
ATOM 2059 O O . LYS A 1 257 ? -12.744 -13.790 7.928 1.00 67.50 257 LYS A O 1
ATOM 2064 N N . GLN A 1 258 ? -12.554 -15.021 9.792 1.00 71.75 258 GLN A N 1
ATOM 2065 C CA . GLN A 1 258 ? -13.317 -14.094 10.623 1.00 71.75 258 GLN A CA 1
ATOM 2066 C C . GLN A 1 258 ? -12.579 -12.768 10.842 1.00 71.75 258 GLN A C 1
ATOM 2068 O O . GLN A 1 258 ? -13.235 -11.735 10.831 1.00 71.75 258 GLN A O 1
ATOM 2073 N N . ARG A 1 259 ? -11.242 -12.757 10.959 1.00 73.56 259 ARG A N 1
ATOM 2074 C CA . ARG A 1 259 ? -10.457 -11.511 11.131 1.00 73.56 259 ARG A CA 1
ATOM 2075 C C . ARG A 1 259 ? -10.669 -10.489 10.014 1.00 73.56 259 ARG A C 1
ATOM 2077 O O . ARG A 1 259 ? -10.591 -9.293 10.262 1.00 73.56 259 ARG A O 1
ATOM 2084 N N . VAL A 1 260 ? -10.938 -10.967 8.802 1.00 78.69 260 VAL A N 1
ATOM 2085 C CA . VAL A 1 260 ? -11.210 -10.126 7.629 1.00 78.69 260 VAL A CA 1
ATOM 2086 C C . VAL A 1 260 ? -12.619 -9.531 7.694 1.00 78.69 260 VAL A C 1
ATOM 2088 O O . VAL A 1 260 ? -12.838 -8.383 7.321 1.00 78.69 260 VAL A O 1
ATOM 2091 N N . VAL A 1 261 ? -13.586 -10.320 8.163 1.00 75.81 261 VAL A N 1
ATOM 2092 C CA . VAL A 1 261 ? -15.013 -9.990 8.071 1.00 75.81 261 VAL A CA 1
ATOM 2093 C C . VAL A 1 261 ? -15.508 -9.237 9.302 1.00 75.81 261 VAL A C 1
ATOM 2095 O O . VAL A 1 261 ? -16.379 -8.387 9.169 1.00 75.81 261 VAL A O 1
ATOM 2098 N N . VAL A 1 262 ? -14.982 -9.536 10.489 1.00 80.50 262 VAL A N 1
ATOM 2099 C CA . VAL A 1 262 ? -15.444 -8.953 11.752 1.00 80.50 262 VAL A CA 1
ATOM 2100 C C . VAL A 1 262 ? -15.007 -7.495 11.843 1.00 80.50 262 VAL A C 1
ATOM 2102 O O . VAL A 1 262 ? -13.819 -7.197 11.951 1.00 80.50 262 VAL A O 1
ATOM 2105 N N . SER A 1 263 ? -15.985 -6.592 11.851 1.00 86.88 263 SER A N 1
ATOM 2106 C CA . SER A 1 263 ? -15.745 -5.174 12.104 1.00 86.88 263 SER A CA 1
ATOM 2107 C C . SER A 1 263 ? -15.291 -4.897 13.539 1.00 86.88 263 SER A C 1
ATOM 2109 O O . SER A 1 263 ? -15.706 -5.563 14.496 1.00 86.88 263 SER A O 1
ATOM 2111 N N . HIS A 1 264 ? -14.474 -3.856 13.680 1.00 85.19 264 HIS A N 1
ATOM 2112 C CA . HIS A 1 264 ? -13.968 -3.369 14.964 1.00 85.19 264 HIS A CA 1
ATOM 2113 C C . HIS A 1 264 ? -14.883 -2.304 15.578 1.00 85.19 264 HIS A C 1
ATOM 2115 O O . HIS A 1 264 ? -15.947 -1.989 15.040 1.00 85.19 264 HIS A O 1
ATOM 2121 N N . SER A 1 265 ? -14.507 -1.767 16.739 1.00 86.19 265 SER A N 1
ATOM 2122 C CA . SER A 1 265 ? -15.248 -0.660 17.350 1.00 86.19 265 SER A CA 1
ATOM 2123 C C . SER A 1 265 ? -15.022 0.649 16.577 1.00 86.19 265 SER A C 1
ATOM 2125 O O . SER A 1 265 ? -14.005 0.805 15.907 1.00 86.19 265 SER A O 1
ATOM 2127 N N . ASP A 1 266 ? -15.931 1.628 16.684 1.00 88.38 266 ASP A N 1
ATOM 2128 C CA . ASP A 1 266 ? -15.766 2.940 16.017 1.00 88.38 266 ASP A CA 1
ATOM 2129 C C . ASP A 1 266 ? -14.462 3.653 16.437 1.00 88.38 266 ASP A C 1
ATOM 2131 O O . ASP A 1 266 ? -13.854 4.361 15.635 1.00 88.38 266 ASP A O 1
ATOM 2135 N N . TYR A 1 267 ? -13.984 3.402 17.664 1.00 87.69 267 TYR A N 1
ATOM 2136 C CA . TYR A 1 267 ? -12.702 3.908 18.170 1.00 87.69 267 TYR A CA 1
ATOM 2137 C C . TYR A 1 267 ? -11.498 3.365 17.394 1.00 87.69 267 TYR A C 1
ATOM 2139 O O . TYR A 1 267 ? -10.499 4.068 17.236 1.00 87.69 267 TYR A O 1
ATOM 2147 N N . ASP A 1 268 ? -11.594 2.140 16.878 1.00 89.38 268 ASP A N 1
ATOM 2148 C CA . ASP A 1 268 ? -10.525 1.527 16.095 1.00 89.38 268 ASP A CA 1
ATOM 2149 C C . ASP A 1 268 ? -10.462 2.117 14.681 1.00 89.38 268 ASP A C 1
ATOM 2151 O O . ASP A 1 268 ? -9.375 2.221 14.116 1.00 89.38 268 ASP A O 1
ATOM 2155 N N . TYR A 1 269 ? -11.577 2.603 14.126 1.00 94.06 269 TYR A N 1
ATOM 2156 C CA . TYR A 1 269 ? -11.610 3.362 12.866 1.00 94.06 269 TYR A CA 1
ATOM 2157 C C . TYR A 1 269 ? -11.189 4.829 13.080 1.00 94.06 269 TYR A C 1
ATOM 2159 O O . TYR A 1 269 ? -11.919 5.772 12.740 1.00 94.06 269 TYR A O 1
ATOM 2167 N N . SER A 1 270 ? -10.006 5.010 13.672 1.00 94.38 270 SER A N 1
ATOM 2168 C CA . SER A 1 270 ? -9.378 6.298 13.974 1.00 94.38 270 SER A CA 1
ATOM 2169 C C . SER A 1 270 ? -8.365 6.721 12.909 1.00 94.38 270 SER A C 1
ATOM 2171 O O . SER A 1 270 ? -7.843 5.904 12.149 1.00 94.38 270 SER A O 1
ATOM 2173 N N . LEU A 1 271 ? -8.033 8.015 12.892 1.00 95.19 271 LEU A N 1
ATOM 2174 C CA . LEU A 1 271 ? -7.053 8.584 11.964 1.00 95.19 271 LEU A CA 1
ATOM 2175 C C . LEU A 1 271 ? -5.660 7.959 12.132 1.00 95.19 271 LEU A C 1
ATOM 2177 O O . LEU A 1 271 ? -4.979 7.703 11.144 1.00 95.19 271 LEU A O 1
ATOM 2181 N N . LEU A 1 272 ? -5.242 7.679 13.370 1.00 92.62 272 LEU A N 1
ATOM 2182 C CA . LEU A 1 272 ? -3.944 7.055 13.640 1.00 92.62 272 LEU A CA 1
ATOM 2183 C C . LEU A 1 272 ? -3.893 5.621 13.101 1.00 92.62 272 LEU A C 1
ATOM 2185 O O . LEU A 1 272 ? -2.947 5.266 12.401 1.00 92.62 272 LEU A O 1
ATOM 2189 N N . ASN A 1 273 ? -4.932 4.816 13.344 1.00 92.81 273 ASN A N 1
ATOM 2190 C CA . ASN A 1 273 ? -5.005 3.460 12.793 1.00 92.81 273 ASN A CA 1
ATOM 2191 C C . ASN A 1 273 ? -5.057 3.483 11.262 1.00 92.81 273 ASN A C 1
ATOM 2193 O O . ASN A 1 273 ? -4.418 2.657 10.614 1.00 92.81 273 ASN A O 1
ATOM 2197 N N . TYR A 1 274 ? -5.768 4.452 10.683 1.00 95.25 274 TYR A N 1
ATOM 2198 C CA . TYR A 1 274 ? -5.835 4.654 9.241 1.00 95.25 274 TYR A CA 1
ATOM 2199 C C . TYR A 1 274 ? -4.466 4.978 8.630 1.00 95.25 274 TYR A C 1
ATOM 2201 O O . TYR A 1 274 ? -4.059 4.322 7.674 1.00 95.25 274 TYR A O 1
ATOM 2209 N N . ILE A 1 275 ? -3.717 5.927 9.203 1.00 95.06 275 ILE A N 1
ATOM 2210 C CA . ILE A 1 275 ? -2.362 6.269 8.740 1.00 95.06 275 ILE A CA 1
ATOM 2211 C C . ILE A 1 275 ? -1.438 5.054 8.861 1.00 95.06 275 ILE A C 1
ATOM 2213 O O . ILE A 1 275 ? -0.760 4.703 7.893 1.00 95.06 275 ILE A O 1
ATOM 2217 N N . ALA A 1 276 ? -1.439 4.389 10.020 1.00 91.12 276 ALA A N 1
ATOM 2218 C CA . ALA A 1 276 ? -0.619 3.205 10.260 1.00 91.12 276 ALA A CA 1
ATOM 2219 C C . ALA A 1 276 ? -0.942 2.056 9.297 1.00 91.12 276 ALA A C 1
ATOM 2221 O O . ALA A 1 276 ? -0.034 1.318 8.932 1.00 91.12 276 ALA A O 1
ATOM 2222 N N . TYR A 1 277 ? -2.207 1.906 8.897 1.00 92.50 277 TYR A N 1
ATOM 2223 C CA . TYR A 1 277 ? -2.656 0.903 7.937 1.00 92.50 277 TYR A CA 1
ATOM 2224 C C . TYR A 1 277 ? -2.247 1.259 6.508 1.00 92.50 277 TYR A C 1
ATOM 2226 O O . TYR A 1 277 ? -1.545 0.486 5.859 1.00 92.50 277 TYR A O 1
ATOM 2234 N N . VAL A 1 278 ? -2.660 2.429 6.018 1.00 93.56 278 VAL A N 1
ATOM 2235 C CA . VAL A 1 278 ? -2.498 2.830 4.614 1.00 93.56 278 VAL A CA 1
ATOM 2236 C C . VAL A 1 278 ? -1.020 2.973 4.249 1.00 93.56 278 VAL A C 1
ATOM 2238 O O . VAL A 1 278 ? -0.594 2.467 3.209 1.00 93.56 278 VAL A O 1
ATOM 2241 N N . LEU A 1 279 ? -0.230 3.598 5.126 1.00 92.25 279 LEU A N 1
ATOM 2242 C CA . LEU A 1 279 ? 1.178 3.923 4.881 1.00 92.25 279 LEU A CA 1
ATOM 2243 C C . LEU A 1 279 ? 2.157 2.925 5.504 1.00 92.25 279 LEU A C 1
ATOM 2245 O O . LEU A 1 279 ? 3.346 3.222 5.603 1.00 92.25 279 LEU A O 1
ATOM 2249 N N . TYR A 1 280 ? 1.681 1.748 5.927 1.00 85.38 280 TYR A N 1
ATOM 2250 C CA . TYR A 1 280 ? 2.525 0.770 6.609 1.00 85.38 280 TYR A CA 1
ATOM 2251 C C . TYR A 1 280 ? 3.772 0.414 5.767 1.00 85.38 280 TYR A C 1
ATOM 2253 O O . TYR A 1 280 ? 3.600 -0.193 4.704 1.00 85.38 280 TYR A O 1
ATOM 2261 N N . PRO A 1 281 ? 5.007 0.722 6.226 1.00 73.38 281 PRO A N 1
ATOM 2262 C CA . PRO A 1 281 ? 6.221 0.667 5.407 1.00 73.38 281 PRO A CA 1
ATOM 2263 C C . PRO A 1 281 ? 6.473 -0.662 4.693 1.00 73.38 281 PRO A C 1
ATOM 2265 O O . PRO A 1 281 ? 6.670 -0.643 3.477 1.00 73.38 281 PRO A O 1
ATOM 2268 N N . PRO A 1 282 ? 6.387 -1.828 5.369 1.00 70.12 282 PRO A N 1
ATOM 2269 C CA . PRO A 1 282 ? 6.581 -3.116 4.701 1.00 70.12 282 PRO A CA 1
ATOM 2270 C C . PRO A 1 282 ? 5.560 -3.409 3.599 1.00 70.12 282 PRO A C 1
ATOM 2272 O O . PRO A 1 282 ? 5.846 -4.196 2.703 1.00 70.12 282 PRO A O 1
ATOM 2275 N N . LEU A 1 283 ? 4.368 -2.805 3.665 1.00 74.69 283 LEU A N 1
ATOM 2276 C CA . LEU A 1 283 ? 3.269 -3.108 2.750 1.00 74.69 283 LEU A CA 1
ATOM 2277 C C . LEU A 1 283 ? 3.012 -2.021 1.699 1.00 74.69 283 LEU A C 1
ATOM 2279 O O . LEU A 1 283 ? 2.272 -2.267 0.754 1.00 74.69 283 LEU A O 1
ATOM 2283 N N . TYR A 1 284 ? 3.613 -0.838 1.838 1.00 81.88 284 TYR A N 1
ATOM 2284 C CA . TYR A 1 284 ? 3.332 0.314 0.979 1.00 81.88 284 TYR A CA 1
ATOM 2285 C C . TYR A 1 284 ? 3.851 0.154 -0.464 1.00 81.88 284 TYR A C 1
ATOM 2287 O O . TYR A 1 284 ? 3.190 0.581 -1.403 1.00 81.88 284 TYR A O 1
ATOM 2295 N N . ILE A 1 285 ? 5.021 -0.468 -0.655 1.00 73.38 285 ILE A N 1
ATOM 2296 C CA . ILE A 1 285 ? 5.691 -0.527 -1.969 1.00 73.38 285 ILE A CA 1
ATOM 2297 C C . ILE A 1 285 ? 5.182 -1.700 -2.820 1.00 73.38 285 ILE A C 1
ATOM 2299 O O . ILE A 1 285 ? 4.808 -1.529 -3.978 1.00 73.38 285 ILE A O 1
ATOM 2303 N N . ALA A 1 286 ? 5.193 -2.905 -2.248 1.00 66.12 286 ALA A N 1
ATOM 2304 C CA . ALA A 1 286 ? 4.856 -4.143 -2.956 1.00 66.12 286 ALA A CA 1
ATOM 2305 C C . ALA A 1 286 ? 4.279 -5.213 -2.008 1.00 66.12 286 ALA A C 1
ATOM 2307 O O . ALA A 1 286 ? 4.489 -6.409 -2.202 1.00 66.12 286 ALA A O 1
ATOM 2308 N N . GLY A 1 287 ? 3.607 -4.790 -0.934 1.00 67.50 287 GLY A N 1
ATOM 2309 C CA . GLY A 1 287 ? 3.024 -5.723 0.024 1.00 67.50 287 GLY A CA 1
ATOM 2310 C C . GLY A 1 287 ? 1.755 -6.394 -0.492 1.00 67.50 287 GLY A C 1
ATOM 2311 O O . GLY A 1 287 ? 1.036 -5.798 -1.298 1.00 67.50 287 GLY A O 1
ATOM 2312 N N . PRO A 1 288 ? 1.419 -7.596 0.011 1.00 70.31 288 PRO A N 1
ATOM 2313 C CA . PRO A 1 288 ? 0.097 -8.165 -0.203 1.00 70.31 288 PRO A CA 1
ATOM 2314 C C . PRO A 1 288 ? -0.982 -7.204 0.304 1.00 70.31 288 PRO A C 1
ATOM 2316 O O . PRO A 1 288 ? -0.862 -6.600 1.376 1.00 70.31 288 PRO A O 1
ATOM 2319 N N . ILE A 1 289 ? -2.052 -7.075 -0.476 1.00 79.50 289 ILE A N 1
ATOM 2320 C CA . ILE A 1 289 ? -3.201 -6.258 -0.097 1.00 79.50 289 ILE A CA 1
ATOM 2321 C C . ILE A 1 289 ? -3.920 -6.976 1.042 1.00 79.50 289 ILE A C 1
ATOM 2323 O O . ILE A 1 289 ? -4.326 -8.128 0.908 1.00 79.50 289 ILE A O 1
ATOM 2327 N N . MET A 1 290 ? -4.089 -6.275 2.157 1.00 85.50 290 MET A N 1
ATOM 2328 C CA . MET A 1 290 ? -4.843 -6.757 3.309 1.00 85.50 290 MET A CA 1
ATOM 2329 C C . MET A 1 290 ? -5.947 -5.767 3.657 1.00 85.50 290 MET A C 1
ATOM 2331 O O . MET A 1 290 ? -5.786 -4.564 3.436 1.00 85.50 290 MET A O 1
ATOM 2335 N N . THR A 1 291 ? -7.041 -6.262 4.228 1.00 91.69 291 THR A N 1
ATOM 2336 C CA . THR A 1 291 ? -8.146 -5.406 4.680 1.00 91.69 291 THR A CA 1
ATOM 2337 C C . THR A 1 291 ? -7.776 -4.634 5.944 1.00 91.69 291 THR A C 1
ATOM 2339 O O . THR A 1 291 ? -6.825 -4.994 6.647 1.00 91.69 291 THR A O 1
ATOM 2342 N N . PHE A 1 292 ? -8.514 -3.567 6.255 1.00 92.69 292 PHE A N 1
ATOM 2343 C CA . PHE A 1 292 ? -8.278 -2.810 7.481 1.00 92.69 292 PHE A CA 1
ATOM 2344 C C . PHE A 1 292 ? -8.610 -3.654 8.714 1.00 92.69 292 PHE A C 1
ATOM 2346 O O . PHE A 1 292 ? -7.838 -3.676 9.676 1.00 92.69 292 PHE A O 1
ATOM 2353 N N . ASN A 1 293 ? -9.720 -4.397 8.668 1.00 90.69 293 ASN A N 1
ATOM 2354 C CA . ASN A 1 293 ? -10.122 -5.260 9.778 1.00 90.69 293 ASN A CA 1
ATOM 2355 C C . ASN A 1 293 ? -9.070 -6.333 10.085 1.00 90.69 293 ASN A C 1
ATOM 2357 O O . ASN A 1 293 ? -8.749 -6.572 11.256 1.00 90.69 293 ASN A O 1
ATOM 2361 N N . ASP A 1 294 ? -8.487 -6.936 9.050 1.00 87.94 294 ASP A N 1
ATOM 2362 C CA . ASP A 1 294 ? -7.416 -7.913 9.223 1.00 87.94 294 ASP A CA 1
ATOM 2363 C C . ASP A 1 294 ? -6.135 -7.252 9.752 1.00 87.94 294 ASP A C 1
ATOM 2365 O O . ASP A 1 294 ? -5.524 -7.766 10.687 1.00 87.94 294 ASP A O 1
ATOM 2369 N N . PHE A 1 295 ? -5.773 -6.064 9.252 1.00 88.56 295 PHE A N 1
ATOM 2370 C CA . PHE A 1 295 ? -4.606 -5.319 9.738 1.00 88.56 295 PHE A CA 1
ATOM 2371 C C . PHE A 1 295 ? -4.695 -5.027 11.234 1.00 88.56 295 PHE A C 1
ATOM 2373 O O . PHE A 1 295 ? -3.772 -5.356 11.979 1.00 88.56 295 PHE A O 1
ATOM 2380 N N . VAL A 1 296 ? -5.814 -4.464 11.689 1.00 87.44 296 VAL A N 1
ATOM 2381 C CA . VAL A 1 296 ? -6.025 -4.155 13.109 1.00 87.44 296 VAL A CA 1
ATOM 2382 C C . VAL A 1 296 ? -6.041 -5.435 13.944 1.00 87.44 296 VAL A C 1
ATOM 2384 O O . VAL A 1 296 ? -5.368 -5.497 14.973 1.00 87.44 296 VAL A O 1
ATOM 2387 N N . SER A 1 297 ? -6.713 -6.493 13.476 1.00 80.75 297 SER A N 1
ATOM 2388 C CA . SER A 1 297 ? -6.736 -7.792 14.164 1.00 80.75 297 SER A CA 1
ATOM 2389 C C . SER A 1 297 ? -5.335 -8.381 14.331 1.00 80.75 297 SER A C 1
ATOM 2391 O O . SER A 1 297 ? -4.975 -8.839 15.416 1.00 80.75 297 SER A O 1
ATOM 2393 N N . GLN A 1 298 ? -4.524 -8.373 13.271 1.00 79.06 298 GLN A N 1
ATOM 2394 C CA . GLN A 1 298 ? -3.153 -8.874 13.317 1.00 79.06 298 GLN A CA 1
ATOM 2395 C C . GLN A 1 298 ? -2.269 -8.013 14.210 1.00 79.06 298 GLN A C 1
ATOM 2397 O O . GLN A 1 298 ? -1.457 -8.563 14.953 1.00 79.06 298 GLN A O 1
ATOM 2402 N N . PHE A 1 299 ? -2.446 -6.694 14.176 1.00 75.81 299 PHE A N 1
ATOM 2403 C CA . PHE A 1 299 ? -1.697 -5.768 15.009 1.00 75.81 299 PHE A CA 1
ATOM 2404 C C . PHE A 1 299 ? -1.984 -6.000 16.498 1.00 75.81 299 PHE A C 1
ATOM 2406 O O . PHE A 1 299 ? -1.060 -6.191 17.287 1.00 75.81 299 PHE A O 1
ATOM 2413 N N . ILE A 1 300 ? -3.259 -6.079 16.879 1.00 69.19 300 ILE A N 1
ATOM 2414 C CA . ILE A 1 300 ? -3.665 -6.367 18.260 1.00 69.19 300 ILE A CA 1
ATOM 2415 C C . ILE A 1 300 ? -3.111 -7.731 18.704 1.00 69.19 300 ILE A C 1
ATOM 2417 O O . ILE A 1 300 ? -2.488 -7.826 19.758 1.00 69.19 300 ILE A O 1
ATOM 2421 N N . LEU A 1 301 ? -3.262 -8.780 17.885 1.00 61.69 301 LEU A N 1
ATOM 2422 C CA . LEU A 1 301 ? -2.825 -10.137 18.241 1.00 61.69 301 LEU A CA 1
ATOM 2423 C C . LEU A 1 301 ? -1.299 -10.302 18.340 1.00 61.69 301 LEU A C 1
ATOM 2425 O O . LEU A 1 301 ? -0.840 -11.063 19.187 1.00 61.69 301 LEU A O 1
ATOM 2429 N N . HIS A 1 302 ? -0.513 -9.637 17.487 1.00 60.19 302 HIS A N 1
ATOM 2430 C CA . HIS A 1 302 ? 0.948 -9.799 17.472 1.00 60.19 302 HIS A CA 1
ATOM 2431 C C . HIS A 1 302 ? 1.669 -8.936 18.505 1.00 60.19 302 HIS A C 1
ATOM 2433 O O . HIS A 1 302 ? 2.746 -9.314 18.958 1.00 60.19 302 HIS A O 1
ATOM 2439 N N . PHE A 1 303 ? 1.119 -7.775 18.866 1.00 58.88 303 PHE A N 1
ATOM 2440 C CA . PHE A 1 303 ? 1.794 -6.852 19.783 1.00 58.88 303 PHE A CA 1
ATOM 2441 C C . PHE A 1 303 ? 1.323 -6.976 21.231 1.00 58.88 303 PHE A C 1
ATOM 2443 O O . PHE A 1 303 ? 2.013 -6.502 22.132 1.00 58.88 303 PHE A O 1
ATOM 2450 N N . MET A 1 304 ? 0.204 -7.659 21.470 1.00 61.41 304 MET A N 1
ATOM 2451 C CA . MET A 1 304 ? -0.288 -7.961 22.808 1.00 61.41 304 MET A CA 1
ATOM 2452 C C . MET A 1 304 ? -0.057 -9.437 23.134 1.00 61.41 304 MET A C 1
ATOM 2454 O O . MET A 1 304 ? -0.918 -10.285 22.905 1.00 61.41 304 MET A O 1
ATOM 2458 N N . TYR A 1 305 ? 1.099 -9.751 23.729 1.00 65.88 305 TYR A N 1
ATOM 2459 C CA . TYR A 1 305 ? 1.504 -11.118 24.116 1.00 65.88 305 TYR A CA 1
ATOM 2460 C C . TYR A 1 305 ? 0.701 -11.713 25.276 1.00 65.88 305 TYR A C 1
ATOM 2462 O O . TYR A 1 305 ? 1.143 -12.645 25.940 1.00 65.88 305 TYR A O 1
ATOM 2470 N N . VAL A 1 306 ? -0.493 -11.201 25.530 1.00 66.44 306 VAL A N 1
ATOM 2471 C CA . VAL A 1 306 ? -1.325 -11.573 26.664 1.00 66.44 306 VAL A CA 1
ATOM 2472 C C . VAL A 1 306 ? -1.680 -13.064 26.634 1.00 66.44 306 VAL A C 1
ATOM 2474 O O . VAL A 1 306 ? -1.745 -13.700 27.680 1.00 66.44 306 VAL A O 1
ATOM 2477 N N . VAL A 1 307 ? -1.803 -13.661 25.443 1.00 62.72 307 VAL A N 1
ATOM 2478 C CA . VAL A 1 307 ? -1.973 -15.116 25.292 1.00 62.72 307 VAL A CA 1
ATOM 2479 C C . VAL A 1 307 ? -0.737 -15.874 25.778 1.00 62.72 307 VAL A C 1
ATOM 2481 O O . VAL A 1 307 ? -0.879 -16.823 26.538 1.00 62.72 307 VAL A O 1
ATOM 2484 N N . ALA A 1 308 ? 0.468 -15.428 25.413 1.00 61.78 308 ALA A N 1
ATOM 2485 C CA . ALA A 1 308 ? 1.713 -16.053 25.857 1.00 61.78 308 ALA A CA 1
ATOM 2486 C C . ALA A 1 308 ? 1.947 -15.860 27.366 1.00 61.78 308 ALA A C 1
ATOM 2488 O O . ALA A 1 308 ? 2.327 -16.812 28.045 1.00 61.78 308 ALA A O 1
ATOM 2489 N N . ILE A 1 309 ? 1.655 -14.666 27.900 1.00 66.69 309 ILE A N 1
ATOM 2490 C CA . ILE A 1 309 ? 1.688 -14.369 29.342 1.00 66.69 309 ILE A CA 1
ATOM 2491 C C . ILE A 1 309 ? 0.735 -15.311 30.086 1.00 66.69 309 ILE A C 1
ATOM 2493 O O . ILE A 1 309 ? 1.133 -15.955 31.058 1.00 66.69 309 ILE A O 1
ATOM 2497 N N . LYS A 1 310 ? -0.499 -15.459 29.585 1.00 71.56 310 LYS A N 1
ATOM 2498 C CA . LYS A 1 310 ? -1.514 -16.341 30.167 1.00 71.56 310 LYS A CA 1
ATOM 2499 C C . LYS A 1 310 ? -1.103 -17.813 30.110 1.00 71.56 310 LYS A C 1
ATOM 2501 O O . LYS A 1 310 ? -1.198 -18.513 31.114 1.00 71.56 310 LYS A O 1
ATOM 2506 N N . ASP A 1 311 ? -0.651 -18.287 28.952 1.00 66.81 311 ASP A N 1
ATOM 2507 C CA . ASP A 1 311 ? -0.293 -19.694 28.734 1.00 66.81 311 ASP A CA 1
ATOM 2508 C C . ASP A 1 311 ? 0.956 -20.102 29.534 1.00 66.81 311 ASP A C 1
ATOM 2510 O O . ASP A 1 311 ? 1.057 -21.242 29.986 1.00 66.81 311 ASP A O 1
ATOM 2514 N N . ARG A 1 312 ? 1.889 -19.170 29.773 1.00 77.88 312 ARG A N 1
ATOM 2515 C CA . ARG A 1 312 ? 3.087 -19.401 30.600 1.00 77.88 312 ARG A CA 1
ATOM 2516 C C . ARG A 1 312 ? 2.886 -19.061 32.077 1.00 77.88 312 ARG A C 1
ATOM 2518 O O . ARG A 1 312 ? 3.824 -19.241 32.847 1.00 77.88 312 ARG A O 1
ATOM 2525 N N . LYS A 1 313 ? 1.695 -18.590 32.471 1.00 75.44 313 LYS A N 1
ATOM 2526 C CA . LYS A 1 313 ? 1.399 -18.076 33.820 1.00 75.44 313 LYS A CA 1
ATOM 2527 C C . LYS A 1 313 ? 2.433 -17.042 34.297 1.00 75.44 313 LYS A C 1
ATOM 2529 O O . LYS A 1 313 ? 2.806 -17.008 35.466 1.00 75.44 313 LYS A O 1
ATOM 2534 N N . ALA A 1 314 ? 2.943 -16.239 33.364 1.00 74.44 314 ALA A N 1
ATOM 2535 C CA . ALA A 1 314 ? 4.093 -15.362 33.560 1.00 74.44 314 ALA A CA 1
ATOM 2536 C C . ALA A 1 314 ? 3.666 -14.009 34.147 1.00 74.44 314 ALA A C 1
ATOM 2538 O O . ALA A 1 314 ? 3.787 -12.986 33.486 1.00 74.44 314 ALA A O 1
ATOM 2539 N N . TRP A 1 315 ? 3.124 -14.037 35.363 1.00 76.94 315 TRP A N 1
ATOM 2540 C CA . TRP A 1 315 ? 2.556 -12.871 36.052 1.00 76.94 315 TRP A CA 1
ATOM 2541 C C . TRP A 1 315 ? 3.088 -12.698 37.487 1.00 76.94 315 TRP A C 1
ATOM 2543 O O . TRP A 1 315 ? 2.441 -12.126 38.363 1.00 76.94 315 TRP A O 1
ATOM 2553 N N . GLY A 1 316 ? 4.256 -13.283 37.768 1.00 69.25 316 GLY A N 1
ATOM 2554 C CA . GLY A 1 316 ? 4.929 -13.153 39.058 1.00 69.25 316 GLY A CA 1
ATOM 2555 C C . GLY A 1 316 ? 5.605 -11.789 39.182 1.00 69.25 316 GLY A C 1
ATOM 2556 O O . GLY A 1 316 ? 6.502 -11.490 38.402 1.00 69.25 316 GLY A O 1
ATOM 2557 N N . GLY A 1 317 ? 5.196 -10.994 40.174 1.00 77.19 317 GLY A N 1
ATOM 2558 C CA . GLY A 1 317 ? 5.721 -9.642 40.411 1.00 77.19 317 GLY A CA 1
ATOM 2559 C C . GLY A 1 317 ? 4.884 -8.510 39.806 1.00 77.19 317 GLY A C 1
ATOM 2560 O O . GLY A 1 317 ? 5.177 -7.350 40.082 1.00 77.19 317 GLY A O 1
ATOM 2561 N N . ASP A 1 318 ? 3.831 -8.833 39.050 1.00 78.12 318 ASP A N 1
ATOM 2562 C CA . ASP A 1 318 ? 2.909 -7.846 38.480 1.00 78.12 318 ASP A CA 1
ATOM 2563 C C . ASP A 1 318 ? 1.993 -7.256 39.568 1.00 78.12 318 ASP A C 1
ATOM 2565 O O . ASP A 1 318 ? 1.478 -7.967 40.440 1.00 78.12 318 ASP A O 1
ATOM 2569 N N . SER A 1 319 ? 1.744 -5.948 39.508 1.00 77.69 319 SER A N 1
ATOM 2570 C CA . SER A 1 319 ? 0.801 -5.269 40.399 1.00 77.69 319 SER A CA 1
ATOM 2571 C C . SER A 1 319 ? -0.656 -5.684 40.122 1.00 77.69 319 SER A C 1
ATOM 2573 O O . SER A 1 319 ? -0.992 -6.114 39.013 1.00 77.69 319 SER A O 1
ATOM 2575 N N . PRO A 1 320 ? -1.586 -5.491 41.080 1.00 69.00 320 PRO A N 1
ATOM 2576 C CA . PRO A 1 320 ? -3.007 -5.768 40.859 1.00 69.00 320 PRO A CA 1
ATOM 2577 C C . PRO A 1 320 ? -3.605 -5.033 39.647 1.00 69.00 320 PRO A C 1
ATOM 2579 O O . PRO A 1 320 ? -4.474 -5.574 38.966 1.00 69.00 320 PRO A O 1
ATOM 2582 N N . ALA A 1 321 ? -3.123 -3.822 39.346 1.00 52.22 321 ALA A N 1
ATOM 2583 C CA . ALA A 1 321 ? -3.559 -3.052 38.182 1.00 52.22 321 ALA A CA 1
ATOM 2584 C C . ALA A 1 321 ? -3.054 -3.664 36.863 1.00 52.22 321 ALA A C 1
ATOM 2586 O O . ALA A 1 321 ? -3.814 -3.777 35.901 1.00 52.22 321 ALA A O 1
ATOM 2587 N N . GLU A 1 322 ? -1.800 -4.113 36.819 1.00 61.34 322 GLU A N 1
ATOM 2588 C CA . GLU A 1 322 ? -1.218 -4.777 35.645 1.00 61.34 322 GLU A CA 1
ATOM 2589 C C . GLU A 1 322 ? -1.890 -6.126 35.382 1.00 61.34 322 GLU A C 1
ATOM 2591 O O . GLU A 1 322 ? -2.297 -6.400 34.253 1.00 61.34 322 GLU A O 1
ATOM 2596 N N . LEU A 1 323 ? -2.129 -6.915 36.432 1.00 69.94 323 LEU A N 1
ATOM 2597 C CA . LEU A 1 323 ? -2.891 -8.163 36.370 1.00 69.94 323 LEU A CA 1
ATOM 2598 C C . LEU A 1 323 ? -4.321 -7.949 35.865 1.00 69.94 323 LEU A C 1
ATOM 2600 O O . LEU A 1 323 ? -4.815 -8.737 35.051 1.00 69.94 323 LEU A O 1
ATOM 2604 N N . ALA A 1 324 ? -4.986 -6.880 36.313 1.00 57.47 324 ALA A N 1
ATOM 2605 C CA . ALA A 1 324 ? -6.317 -6.516 35.838 1.00 57.47 324 ALA A CA 1
ATOM 2606 C C . ALA A 1 324 ? -6.296 -6.156 34.346 1.00 57.47 324 ALA A C 1
ATOM 2608 O O . ALA A 1 324 ? -7.161 -6.611 33.598 1.00 57.47 324 ALA A O 1
ATOM 2609 N N . MET A 1 325 ? -5.280 -5.420 33.887 1.00 63.47 325 MET A N 1
ATOM 2610 C CA . MET A 1 325 ? -5.118 -5.071 32.474 1.00 63.47 325 MET A CA 1
ATOM 2611 C C . MET A 1 325 ? -4.773 -6.285 31.605 1.00 63.47 325 MET A C 1
ATOM 2613 O O . MET A 1 325 ? -5.368 -6.456 30.541 1.00 63.47 325 MET A O 1
ATOM 2617 N N . ILE A 1 326 ? -3.874 -7.164 32.053 1.00 65.88 326 ILE A N 1
ATOM 2618 C CA . ILE A 1 326 ? -3.552 -8.429 31.376 1.00 65.88 326 ILE A CA 1
ATOM 2619 C C . ILE A 1 326 ? -4.813 -9.294 31.282 1.00 65.88 326 ILE A C 1
ATOM 2621 O O . ILE A 1 326 ? -5.127 -9.808 30.212 1.00 65.88 326 ILE A O 1
ATOM 2625 N N . SER A 1 327 ? -5.587 -9.405 32.361 1.00 66.31 327 SER A N 1
ATOM 2626 C CA . SER A 1 327 ? -6.838 -10.174 32.384 1.00 66.31 327 SER A CA 1
ATOM 2627 C C . SER A 1 327 ? -7.910 -9.569 31.476 1.00 66.31 327 SER A C 1
ATOM 2629 O O . SER A 1 327 ? -8.558 -10.301 30.727 1.00 66.31 327 SER A O 1
ATOM 2631 N N . PHE A 1 328 ? -8.061 -8.243 31.481 1.00 69.81 328 PHE A N 1
ATOM 2632 C CA . PHE A 1 328 ? -8.968 -7.507 30.600 1.00 69.81 328 PHE A CA 1
ATOM 2633 C C . PHE A 1 328 ? -8.621 -7.732 29.127 1.00 69.81 328 PHE A C 1
ATOM 2635 O O . PHE A 1 328 ? -9.473 -8.127 28.334 1.00 69.81 328 PHE A O 1
ATOM 2642 N N . TRP A 1 329 ? -7.356 -7.563 28.752 1.00 62.72 329 TRP A N 1
ATOM 2643 C CA . TRP A 1 329 ? -6.924 -7.770 27.375 1.00 62.72 329 TRP A CA 1
ATOM 2644 C C . TRP A 1 329 ? -6.941 -9.238 26.960 1.00 62.72 329 TRP A C 1
ATOM 2646 O O . TRP A 1 329 ? -7.239 -9.540 25.806 1.00 62.72 329 TRP A O 1
ATOM 2656 N N . ASN A 1 330 ? -6.696 -10.166 27.886 1.00 65.12 330 ASN A N 1
ATOM 2657 C CA . ASN A 1 330 ? -6.848 -11.594 27.629 1.00 65.12 330 ASN A CA 1
ATOM 2658 C C . ASN A 1 330 ? -8.310 -11.902 27.331 1.00 65.12 330 ASN A C 1
ATOM 2660 O O . ASN A 1 330 ? -8.602 -12.625 26.384 1.00 65.12 330 ASN A O 1
ATOM 2664 N N . LEU A 1 331 ? -9.228 -11.305 28.097 1.00 66.56 331 LEU A N 1
ATOM 2665 C CA . LEU A 1 331 ? -10.655 -11.403 27.847 1.00 66.56 331 LEU A CA 1
ATOM 2666 C C . LEU A 1 331 ? -10.987 -10.855 26.461 1.00 66.56 331 LEU A C 1
ATOM 2668 O O . LEU A 1 331 ? -11.650 -11.559 25.717 1.00 66.56 331 LEU A O 1
ATOM 2672 N N . ILE A 1 332 ? -10.475 -9.684 26.067 1.00 56.84 332 ILE A N 1
ATOM 2673 C CA . ILE A 1 332 ? -10.670 -9.122 24.720 1.00 56.84 332 ILE A CA 1
ATOM 2674 C C . ILE A 1 332 ? -10.117 -10.048 23.630 1.00 56.84 332 ILE A C 1
ATOM 2676 O O . ILE A 1 332 ? -10.816 -10.305 22.656 1.00 56.84 332 ILE A O 1
ATOM 2680 N N . ILE A 1 333 ? -8.914 -10.610 23.783 1.00 61.44 333 ILE A N 1
ATOM 2681 C CA . ILE A 1 333 ? -8.327 -11.530 22.793 1.00 61.44 333 ILE A CA 1
ATOM 2682 C C . ILE A 1 333 ? -9.112 -12.837 22.713 1.00 61.44 333 ILE A C 1
ATOM 2684 O O . ILE A 1 333 ? -9.378 -13.328 21.617 1.00 61.44 333 ILE A O 1
ATOM 2688 N N . VAL A 1 334 ? -9.513 -13.397 23.854 1.00 58.00 334 VAL A N 1
ATOM 2689 C CA . VAL A 1 334 ? -10.425 -14.541 23.910 1.00 58.00 334 VAL A CA 1
ATOM 2690 C C . VAL A 1 334 ? -11.736 -14.162 23.233 1.00 58.00 334 VAL A C 1
ATOM 2692 O O . VAL A 1 334 ? -12.226 -14.922 22.418 1.00 58.00 334 VAL A O 1
ATOM 2695 N N . TRP A 1 335 ? -12.266 -12.964 23.450 1.00 54.09 335 TRP A N 1
ATOM 2696 C CA . TRP A 1 335 ? -13.496 -12.482 22.825 1.00 54.09 335 TRP A CA 1
ATOM 2697 C C . TRP A 1 335 ? -13.363 -12.249 21.309 1.00 54.09 335 TRP A C 1
ATOM 2699 O O . TRP A 1 335 ? -14.325 -12.454 20.568 1.00 54.09 335 TRP A O 1
ATOM 2709 N N . LEU A 1 336 ? -12.173 -11.874 20.829 1.00 50.84 336 LEU A N 1
ATOM 2710 C CA . LEU A 1 336 ? -11.813 -11.781 19.410 1.00 50.84 336 LEU A CA 1
ATOM 2711 C C . LEU A 1 336 ? -11.590 -13.166 18.775 1.00 50.84 336 LEU A C 1
ATOM 2713 O O . LEU A 1 336 ? -11.858 -13.334 17.591 1.00 50.84 336 LEU A O 1
ATOM 2717 N N . LYS A 1 337 ? -11.139 -14.167 19.548 1.00 49.81 337 LYS A N 1
ATOM 2718 C CA . LYS A 1 337 ? -10.939 -15.561 19.096 1.00 49.81 337 LYS A CA 1
ATOM 2719 C C . LYS A 1 337 ? -12.170 -16.470 19.248 1.00 49.81 337 LYS A C 1
ATOM 2721 O O . LYS A 1 337 ? -12.264 -17.457 18.529 1.00 49.81 337 LYS A O 1
ATOM 2726 N N . VAL A 1 338 ? -13.075 -16.196 20.193 1.00 43.34 338 VAL A N 1
ATOM 2727 C CA . VAL A 1 338 ? -14.165 -17.102 20.634 1.00 43.34 338 VAL A CA 1
ATOM 2728 C C . VAL A 1 338 ? -15.550 -16.683 20.126 1.00 43.34 338 VAL A C 1
ATOM 2730 O O . VAL A 1 338 ? -16.499 -17.462 20.229 1.00 43.34 338 VAL A O 1
ATOM 2733 N N . ARG A 1 339 ? -15.717 -15.511 19.505 1.00 44.75 339 ARG A N 1
ATOM 2734 C CA . ARG A 1 339 ? -16.981 -15.188 18.822 1.00 44.75 339 ARG A CA 1
ATOM 2735 C C . ARG A 1 339 ? -17.074 -15.955 17.486 1.00 44.75 339 ARG A C 1
ATOM 2737 O O . ARG A 1 339 ? -16.397 -15.522 16.567 1.00 44.75 339 ARG A O 1
ATOM 2744 N N . PRO A 1 340 ? -17.912 -17.006 17.298 1.00 47.47 340 PRO A N 1
ATOM 2745 C CA . PRO A 1 340 ? -18.852 -17.663 18.216 1.00 47.47 340 PRO A CA 1
ATOM 2746 C C . PRO A 1 340 ? -18.715 -19.209 18.275 1.00 47.47 340 PRO A C 1
ATOM 2748 O O . PRO A 1 340 ? -18.997 -19.915 17.305 1.00 47.47 340 PRO A O 1
ATOM 2751 N N . ARG A 1 341 ? -18.478 -19.774 19.466 1.00 36.53 341 ARG A N 1
ATOM 2752 C CA . ARG A 1 341 ? -19.252 -20.959 19.889 1.00 36.53 341 ARG A CA 1
ATOM 2753 C C . ARG A 1 341 ? -20.431 -20.433 20.694 1.00 36.53 341 ARG A C 1
ATOM 2755 O O . ARG A 1 341 ? -20.245 -19.803 21.730 1.00 36.53 341 ARG A O 1
ATOM 2762 N N . SER A 1 342 ? -21.642 -20.613 20.177 1.00 41.59 342 SER A N 1
ATOM 2763 C CA . SER A 1 342 ? -22.867 -20.222 20.868 1.00 41.59 342 SER A CA 1
ATOM 2764 C C . SER A 1 342 ? -22.885 -20.818 22.277 1.00 41.59 342 SER A C 1
ATOM 2766 O O . SER A 1 342 ? -22.906 -22.040 22.419 1.00 41.59 342 SER A O 1
ATOM 2768 N N . PHE A 1 343 ? -22.948 -19.976 23.307 1.00 39.38 343 PHE A N 1
ATOM 2769 C CA . PHE A 1 343 ? -23.546 -20.395 24.569 1.00 39.38 343 PHE A CA 1
ATOM 2770 C C . PHE A 1 343 ? -25.018 -20.677 24.267 1.00 39.38 343 PHE A C 1
ATOM 2772 O O . PHE A 1 343 ? -25.823 -19.763 24.072 1.00 39.38 343 PHE A O 1
ATOM 2779 N N . GLY A 1 344 ? -25.344 -21.961 24.121 1.00 34.28 344 GLY A N 1
ATOM 2780 C CA . GLY A 1 344 ? -26.721 -22.416 24.083 1.00 34.28 344 GLY A CA 1
ATOM 2781 C C . GLY A 1 344 ? -27.421 -21.906 25.335 1.00 34.28 344 GLY A C 1
ATOM 2782 O O . GLY A 1 344 ? -26.914 -22.051 26.444 1.00 34.28 344 GLY A O 1
ATOM 2783 N N . LYS A 1 345 ? -28.579 -21.271 25.149 1.00 38.66 345 LYS A N 1
ATOM 2784 C CA . LYS A 1 345 ? -29.502 -20.973 26.239 1.00 38.66 345 LYS A CA 1
ATOM 2785 C C . LYS A 1 345 ? -29.912 -22.299 26.879 1.00 38.66 345 LYS A C 1
ATOM 2787 O O . LYS A 1 345 ? -30.856 -22.939 26.419 1.00 38.66 345 LYS A O 1
ATOM 2792 N N . SER A 1 346 ? -29.227 -22.701 27.942 1.00 34.81 346 SER A N 1
ATOM 2793 C CA . SER A 1 346 ? -29.746 -23.680 28.887 1.00 34.81 346 SER A CA 1
ATOM 2794 C C . SER A 1 346 ? -30.974 -23.050 29.537 1.00 34.81 346 SER A C 1
ATOM 2796 O O . SER A 1 346 ? -30.862 -22.224 30.440 1.00 34.81 346 SER A O 1
ATOM 2798 N N . ARG A 1 347 ? -32.165 -23.376 29.022 1.00 35.59 347 ARG A N 1
ATOM 2799 C CA . ARG A 1 347 ? -33.425 -23.138 29.729 1.00 35.59 347 ARG A CA 1
ATOM 2800 C C . ARG A 1 347 ? -33.343 -23.891 31.057 1.00 35.59 347 ARG A C 1
ATOM 2802 O O . ARG A 1 347 ? -33.536 -25.102 31.088 1.00 35.59 347 ARG A O 1
ATOM 2809 N N . LEU A 1 348 ? -33.065 -23.175 32.142 1.00 34.56 348 LEU A N 1
ATOM 2810 C CA . LEU A 1 348 ? -33.385 -23.627 33.490 1.00 34.56 348 LEU A CA 1
ATOM 2811 C C . LEU A 1 348 ? -34.909 -23.783 33.557 1.00 34.56 348 LEU A C 1
ATOM 2813 O O . LEU A 1 348 ? -35.645 -22.800 33.616 1.00 34.56 348 LEU A O 1
ATOM 2817 N N . LYS A 1 349 ? -35.393 -25.027 33.471 1.00 33.97 349 LYS A N 1
ATOM 2818 C CA . LYS A 1 349 ? -36.758 -25.368 33.874 1.00 33.97 349 LYS A CA 1
ATOM 2819 C C . LYS A 1 349 ? -36.827 -25.188 35.391 1.00 33.97 349 LYS A C 1
ATOM 2821 O O . LYS A 1 349 ? -36.344 -26.039 36.132 1.00 33.97 349 LYS A O 1
ATOM 2826 N N . LEU A 1 350 ? -37.411 -24.081 35.841 1.00 31.77 350 LEU A N 1
ATOM 2827 C CA . LEU A 1 350 ? -37.912 -23.953 37.207 1.00 31.77 350 LEU A CA 1
ATOM 2828 C C . LEU A 1 350 ? -38.999 -25.021 37.396 1.00 31.77 350 LEU A C 1
ATOM 2830 O O . LEU A 1 350 ? -40.054 -24.957 36.768 1.00 31.77 350 LEU A O 1
ATOM 2834 N N . LYS A 1 351 ? -38.707 -26.037 38.215 1.00 34.66 351 LYS A N 1
ATOM 2835 C CA . LYS A 1 351 ? -39.727 -26.929 38.770 1.00 34.66 351 LYS A CA 1
ATOM 2836 C C . LYS A 1 351 ? -40.607 -26.082 39.690 1.00 34.66 351 LYS A C 1
ATOM 2838 O O . LYS A 1 351 ? -40.121 -25.579 40.699 1.00 34.66 351 LYS A O 1
ATOM 2843 N N . GLN A 1 352 ? -41.873 -25.907 39.323 1.00 36.00 352 GLN A N 1
ATOM 2844 C CA . GLN A 1 352 ? -42.907 -25.491 40.265 1.00 36.00 352 GLN A CA 1
ATOM 2845 C C . GLN A 1 352 ? -43.056 -26.597 41.317 1.00 36.00 352 GLN A C 1
ATOM 2847 O O . GLN A 1 352 ? -43.210 -27.767 40.962 1.00 36.00 352 GLN A O 1
ATOM 2852 N N . PHE A 1 353 ? -42.960 -26.231 42.592 1.00 32.75 353 PHE A N 1
ATOM 2853 C CA . PHE A 1 353 ? -43.410 -27.073 43.695 1.00 32.75 353 PHE A CA 1
ATOM 2854 C C . PHE A 1 353 ? -44.938 -26.942 43.808 1.00 32.75 353 PHE A C 1
ATOM 2856 O O . PHE A 1 353 ? -45.436 -25.821 43.668 1.00 32.75 353 PHE A O 1
ATOM 2863 N N . PRO A 1 354 ? -45.686 -28.038 44.019 1.00 40.03 354 PRO A N 1
ATOM 2864 C CA . PRO A 1 354 ? -47.105 -27.947 44.336 1.00 40.03 354 PRO A CA 1
ATOM 2865 C C . PRO A 1 354 ? -47.287 -27.402 45.760 1.00 40.03 354 PRO A C 1
ATOM 2867 O O . PRO A 1 354 ? -46.458 -27.667 46.633 1.00 40.03 354 PRO A O 1
ATOM 2870 N N . ALA A 1 355 ? -48.345 -26.608 45.932 1.00 42.44 355 ALA A N 1
ATOM 2871 C CA . ALA A 1 355 ? -48.807 -26.077 47.212 1.00 42.44 355 ALA A CA 1
ATOM 2872 C C . ALA A 1 355 ? -49.463 -27.159 48.075 1.00 42.44 355 ALA A C 1
ATOM 2874 O O . ALA A 1 355 ? -50.043 -28.101 47.480 1.00 42.44 355 ALA A O 1
#